Protein AF-A0A382S9C8-F1 (afdb_monomer)

Secondary structure (DSSP, 8-state):
-TTHHHHHHHHHH---HHHHHHHHHHHHHHHHHHHHHHHHHHHTTSS-HHHHHHHHHHHHHHHHHHHHHHHHHHHHTHHHHHHHHHHSPTT-SS-SS----SHHHHHHHHHHHHHTT-HHHHHHHHHHTEEE-STT-EEE-HHHHHHHHTTHHHHHHHSTT---HHHHHS-B-HHHHHHHHHHHHHHHHHHS------PPPPSS-----HHHHHHHHHHHHHHHTT--------

Solvent-accessible surface area (backbone atoms only — not comparable to full-atom values): 13437 Å² total; per-residue (Å²): 108,88,60,58,57,57,51,54,54,55,58,66,66,48,79,50,67,68,50,41,45,38,50,51,52,51,49,50,57,52,48,49,55,51,49,52,50,53,51,51,35,38,76,72,65,73,45,56,71,69,59,47,53,52,53,51,53,46,53,49,54,48,50,56,51,49,52,53,51,47,56,50,46,54,63,78,40,40,68,56,52,54,52,36,34,73,53,19,29,92,84,39,59,60,39,63,57,88,86,64,49,39,68,70,55,43,60,70,50,44,64,62,37,52,76,70,71,42,52,62,63,46,47,55,51,53,62,70,40,52,38,89,41,65,93,85,17,30,14,50,39,65,67,56,45,36,39,48,52,76,34,37,80,52,44,64,76,67,42,81,86,56,93,44,61,62,69,49,39,45,60,19,50,59,74,42,52,54,47,48,54,50,51,45,53,56,46,50,61,68,66,44,80,71,73,71,66,72,76,72,78,63,92,63,76,81,80,60,52,74,65,54,48,49,52,51,54,50,47,53,50,25,59,77,69,74,42,79,85,74,80,83,84,126

Nearest PDB structures (foldseek):
  9g2z-assembly1_A  TM=6.073E-01  e=2.216E+00  Mycolicibacterium thermoresistibile ATCC 19527
  8kg8-assembly1_A  TM=4.190E-01  e=2.911E+00  Saccharomyces cerevisiae S288C
  5j1f-assembly2_B  TM=2.454E-01  e=7.779E+00  Homo sapiens

Mean predicted aligned error: 11.64 Å

pLDDT: mean 84.8, std 12.88, range [39.38, 97.62]

Foldseek 3Di:
DVCLVVVVVVLVPDPDLLLSLLVLVVVLVVLVVVLVVLVVCVVVVVDDPVVSVVSNVVSVVSVVVSVVSNVVSCVVCVVVQVVQQVCPDVLASHHNDDADQAPVLVVVCVVVCVVVVCQLVVLVVRLVQWDDAPPRFIAGHPSNQSSNVVSVVVVVVSVVPDPGSCVRRRGRHPVRSVVSVVSNVVVVVVVPPPPVPPPPDDPDDPPDDPVSVVLVVVQVVCVVVVHDNDDDDD

Organism: NCBI:txid408172

Structure (mmCIF, N/CA/C/O backbone):
data_AF-A0A382S9C8-F1
#
_entry.id   AF-A0A382S9C8-F1
#
loop_
_atom_site.group_PDB
_atom_site.id
_atom_site.type_symbol
_atom_site.label_atom_id
_atom_site.label_alt_id
_atom_site.label_comp_id
_atom_site.label_asym_id
_atom_site.label_entity_id
_atom_site.label_seq_id
_atom_site.pdbx_PDB_ins_code
_atom_site.Cartn_x
_atom_site.Cartn_y
_atom_site.Cartn_z
_atom_site.occupancy
_atom_site.B_iso_or_equiv
_atom_site.auth_seq_id
_atom_site.auth_comp_id
_atom_site.auth_asym_id
_atom_site.auth_atom_id
_atom_site.pdbx_PDB_model_num
ATOM 1 N N . VAL A 1 1 ? 15.942 12.276 -22.256 1.00 59.91 1 VAL A N 1
ATOM 2 C CA . VAL A 1 1 ? 15.121 11.075 -22.001 1.00 59.91 1 VAL A CA 1
ATOM 3 C C . VAL A 1 1 ? 13.678 11.498 -22.162 1.00 59.91 1 VAL A C 1
ATOM 5 O O . VAL A 1 1 ? 13.307 12.485 -21.537 1.00 59.91 1 VAL A O 1
ATOM 8 N N . LYS A 1 2 ? 12.947 10.907 -23.112 1.00 64.94 2 LYS A N 1
ATOM 9 C CA . LYS A 1 2 ? 11.669 11.454 -23.600 1.00 64.94 2 LYS A CA 1
ATOM 10 C C . LYS A 1 2 ? 10.613 11.467 -22.489 1.00 64.94 2 LYS A C 1
ATOM 12 O O . LYS A 1 2 ? 9.949 12.482 -22.318 1.00 64.94 2 LYS A O 1
ATOM 17 N N . TYR A 1 3 ? 10.568 10.405 -21.686 1.00 76.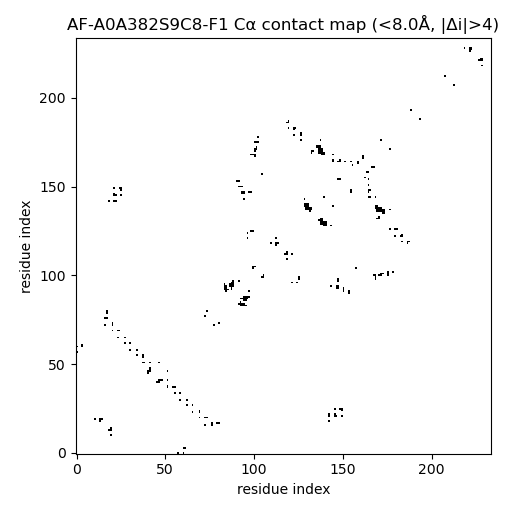69 3 TYR A N 1
ATOM 18 C CA . TYR A 1 3 ? 9.559 10.216 -20.642 1.00 76.69 3 TYR A CA 1
ATOM 19 C C . TYR A 1 3 ? 9.936 10.843 -19.286 1.00 76.69 3 TYR A C 1
ATOM 21 O O . TYR A 1 3 ? 9.059 11.158 -18.489 1.00 76.69 3 TYR A O 1
ATOM 29 N N . LEU A 1 4 ? 11.222 11.127 -19.027 1.00 81.19 4 LEU A N 1
ATOM 30 C CA . LEU A 1 4 ? 11.669 11.688 -17.738 1.00 81.19 4 LEU A CA 1
ATOM 31 C C . LEU A 1 4 ? 11.020 13.034 -17.401 1.00 81.19 4 LEU A C 1
ATOM 33 O O . LEU A 1 4 ? 10.785 13.339 -16.236 1.00 81.19 4 LEU A O 1
ATOM 37 N N . LYS A 1 5 ? 10.730 13.850 -18.416 1.00 84.56 5 LYS A N 1
ATOM 38 C CA . LYS A 1 5 ? 10.030 15.117 -18.202 1.00 84.56 5 LYS A CA 1
ATOM 39 C C . LYS A 1 5 ? 8.584 14.887 -17.754 1.00 84.56 5 LYS A C 1
ATOM 41 O O . LYS A 1 5 ? 8.149 15.522 -16.806 1.00 84.56 5 LYS A O 1
ATOM 46 N N . GLU A 1 6 ? 7.880 13.963 -18.402 1.00 85.06 6 GLU A N 1
ATOM 47 C CA . GLU A 1 6 ? 6.485 13.636 -18.087 1.00 85.06 6 GLU A CA 1
ATOM 48 C C . GLU A 1 6 ? 6.356 13.084 -16.661 1.00 85.06 6 GLU A C 1
ATOM 50 O O . GLU A 1 6 ? 5.479 13.509 -15.916 1.00 85.06 6 GLU A O 1
ATOM 55 N N . TYR A 1 7 ? 7.296 12.234 -16.241 1.00 82.88 7 TYR A N 1
ATOM 56 C CA . TYR A 1 7 ? 7.390 11.766 -14.856 1.00 82.88 7 TYR A CA 1
ATOM 57 C C . TYR A 1 7 ? 7.588 12.920 -13.874 1.00 82.88 7 TYR A C 1
ATOM 59 O O . TYR A 1 7 ? 6.847 13.044 -12.902 1.00 82.88 7 TYR A O 1
ATOM 67 N N . LYS A 1 8 ? 8.556 13.806 -14.132 1.00 87.88 8 LYS A N 1
ATOM 68 C CA . LYS A 1 8 ? 8.783 14.985 -13.282 1.00 87.88 8 LYS A CA 1
ATOM 69 C C . LYS A 1 8 ? 7.523 15.841 -13.155 1.00 87.88 8 LYS A C 1
ATOM 71 O O . LYS A 1 8 ? 7.196 16.276 -12.052 1.00 87.88 8 LYS A O 1
ATOM 76 N N . ASP A 1 9 ? 6.809 16.042 -14.259 1.00 87.44 9 ASP A N 1
ATOM 77 C CA . ASP A 1 9 ? 5.566 16.809 -14.286 1.00 87.44 9 ASP A CA 1
ATOM 78 C C . ASP A 1 9 ? 4.461 16.107 -13.465 1.00 87.44 9 ASP A C 1
ATOM 80 O O . ASP A 1 9 ? 3.818 16.756 -12.636 1.00 87.44 9 ASP A O 1
ATOM 84 N N . PHE A 1 10 ? 4.299 14.784 -13.592 1.00 88.94 10 PHE A N 1
ATOM 85 C CA . PHE A 1 10 ? 3.374 13.989 -12.772 1.00 88.94 10 PHE A CA 1
ATOM 86 C C . PHE A 1 10 ? 3.677 14.113 -11.271 1.00 88.94 10 PHE A C 1
ATOM 88 O O . PHE A 1 10 ? 2.824 14.542 -10.493 1.00 88.94 10 PHE A O 1
ATOM 95 N N . TYR A 1 11 ? 4.919 13.841 -10.864 1.00 86.75 11 TYR A N 1
ATOM 96 C CA . TYR A 1 11 ? 5.332 13.900 -9.459 1.00 86.75 11 TYR A CA 1
ATOM 97 C C . TYR A 1 11 ? 5.284 15.320 -8.876 1.00 86.75 11 TYR A C 1
ATOM 99 O O . TYR A 1 11 ? 5.159 15.489 -7.664 1.00 86.75 11 TYR A O 1
ATOM 107 N N . SER A 1 12 ? 5.344 16.358 -9.715 1.00 86.50 12 SER A N 1
ATOM 108 C CA . SER A 1 12 ? 5.145 17.748 -9.281 1.00 86.50 12 SER A CA 1
ATOM 109 C C . SER A 1 12 ? 3.691 18.070 -8.911 1.00 86.50 12 SER A C 1
ATOM 111 O O . SER A 1 12 ? 3.439 19.027 -8.177 1.00 86.50 12 SER A O 1
ATOM 113 N N . CYS A 1 13 ? 2.732 17.270 -9.387 1.00 90.31 13 CYS A N 1
ATOM 114 C CA . CYS A 1 13 ? 1.309 17.441 -9.100 1.00 90.31 13 CYS A CA 1
ATOM 115 C C . CYS A 1 13 ? 0.885 16.807 -7.764 1.00 90.31 13 CYS A C 1
ATOM 117 O O . CYS A 1 13 ? -0.156 17.191 -7.218 1.00 90.31 13 CYS A O 1
ATOM 119 N N . ILE A 1 14 ? 1.687 15.891 -7.208 1.00 88.75 14 ILE A N 1
ATOM 120 C CA . ILE A 1 14 ? 1.436 15.270 -5.903 1.00 88.75 14 ILE A CA 1
ATOM 121 C C . ILE A 1 14 ? 1.799 16.267 -4.799 1.00 88.75 14 ILE A C 1
ATOM 123 O O . ILE A 1 14 ? 2.960 16.620 -4.595 1.00 88.75 14 ILE A O 1
ATOM 127 N N . LYS A 1 15 ? 0.776 16.754 -4.093 1.00 90.94 15 LYS A N 1
ATOM 128 C CA . LYS A 1 15 ? 0.923 17.827 -3.096 1.00 90.94 15 LYS A CA 1
ATOM 129 C C . LYS A 1 15 ? 1.366 17.331 -1.727 1.00 90.94 15 LYS A C 1
ATOM 131 O O . LYS A 1 15 ? 2.000 18.089 -0.997 1.00 90.94 15 LYS A O 1
ATOM 136 N N . ASP A 1 16 ? 0.973 16.118 -1.343 1.00 92.31 16 ASP A N 1
ATOM 137 C CA . ASP A 1 16 ? 1.390 15.547 -0.066 1.00 92.31 16 ASP A CA 1
ATOM 138 C C . ASP A 1 16 ? 2.818 14.992 -0.219 1.00 92.31 16 ASP A C 1
ATOM 140 O O . ASP A 1 16 ? 3.033 14.085 -1.025 1.00 92.31 16 ASP A O 1
ATOM 144 N N . PRO A 1 17 ? 3.810 15.522 0.523 1.00 92.44 17 PRO A N 1
ATOM 145 C CA . PRO A 1 17 ? 5.198 15.093 0.385 1.00 92.44 17 PRO A CA 1
ATOM 146 C C . PRO A 1 17 ? 5.425 13.641 0.821 1.00 92.44 17 PRO A C 1
ATOM 148 O O . PRO A 1 17 ? 6.347 13.005 0.323 1.00 92.44 17 PRO A O 1
ATOM 151 N N . LEU A 1 18 ? 4.605 13.108 1.735 1.00 92.81 18 LEU A N 1
ATOM 152 C CA . LEU A 1 18 ? 4.704 11.712 2.161 1.00 92.81 18 LEU A CA 1
ATOM 153 C C . LEU A 1 18 ? 4.100 10.768 1.122 1.00 92.81 18 LEU A C 1
ATOM 155 O O . LEU A 1 18 ? 4.643 9.691 0.909 1.00 92.81 18 LEU A O 1
ATOM 159 N N . GLU A 1 19 ? 3.008 11.179 0.476 1.00 92.69 19 GLU A N 1
ATOM 160 C CA . GLU A 1 19 ? 2.418 10.439 -0.646 1.00 92.69 19 GLU A CA 1
ATOM 161 C C . GLU A 1 19 ? 3.384 10.410 -1.827 1.00 92.69 19 GLU A C 1
ATOM 163 O O . GLU A 1 19 ? 3.695 9.341 -2.335 1.00 92.69 19 GLU A O 1
ATOM 168 N N . LYS A 1 20 ? 3.955 11.567 -2.182 1.00 93.12 20 LYS A N 1
ATOM 169 C CA . LYS A 1 20 ? 4.970 11.674 -3.234 1.00 93.12 20 LYS A CA 1
ATOM 170 C C . LYS A 1 20 ? 6.189 10.793 -2.945 1.00 93.12 20 LYS A C 1
ATOM 172 O O . LYS A 1 20 ? 6.711 10.163 -3.856 1.00 93.12 20 LYS A O 1
ATOM 177 N N . LEU A 1 21 ? 6.644 10.766 -1.690 1.00 95.25 21 LEU A N 1
ATOM 178 C CA . LEU A 1 21 ? 7.759 9.924 -1.261 1.00 95.25 21 LEU A CA 1
ATOM 179 C C . LEU A 1 21 ? 7.437 8.435 -1.420 1.00 95.25 21 LEU A C 1
ATOM 181 O O . LEU A 1 21 ? 8.249 7.706 -1.980 1.00 95.25 21 LEU A O 1
ATOM 185 N N . ASP A 1 22 ? 6.280 7.991 -0.927 1.00 94.25 22 ASP A N 1
ATOM 186 C CA . ASP A 1 22 ? 5.894 6.582 -1.004 1.00 94.25 22 ASP A CA 1
ATOM 187 C C . ASP A 1 22 ? 5.696 6.146 -2.472 1.00 94.25 22 ASP A C 1
ATOM 189 O O . ASP A 1 22 ? 6.188 5.092 -2.865 1.00 94.25 22 ASP A O 1
ATOM 193 N N . GLU A 1 23 ? 5.060 6.984 -3.297 1.00 92.19 23 GLU A N 1
ATOM 194 C CA . GLU A 1 23 ? 4.889 6.761 -4.740 1.00 92.19 23 GLU A CA 1
ATOM 195 C C . GLU A 1 23 ? 6.241 6.592 -5.452 1.00 92.19 23 GLU A C 1
ATOM 197 O O .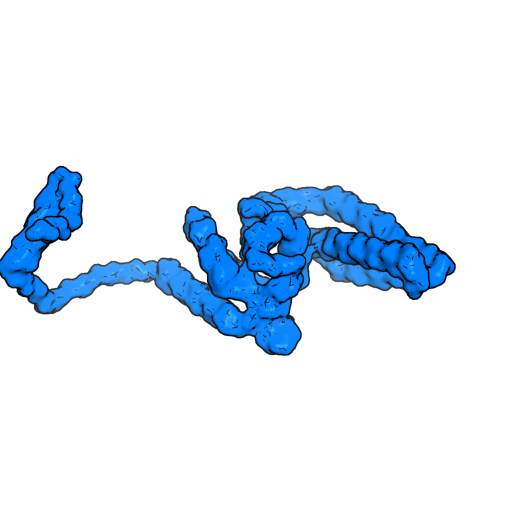 GLU A 1 23 ? 6.453 5.616 -6.167 1.00 92.19 23 GLU A O 1
ATOM 202 N N . LEU A 1 24 ? 7.194 7.500 -5.197 1.00 93.00 24 LEU A N 1
ATOM 203 C CA . LEU A 1 24 ? 8.537 7.427 -5.780 1.00 93.00 24 LEU A CA 1
ATOM 204 C C . LEU A 1 24 ? 9.281 6.158 -5.360 1.00 93.00 24 LEU A C 1
ATOM 206 O O . LEU A 1 24 ? 9.977 5.569 -6.181 1.00 93.00 24 LEU A O 1
ATOM 210 N N . GLN A 1 25 ? 9.169 5.752 -4.092 1.00 94.44 25 GLN A N 1
ATOM 211 C CA . GLN A 1 25 ? 9.825 4.538 -3.603 1.00 94.44 25 GLN A CA 1
ATOM 212 C C . GLN A 1 25 ? 9.273 3.294 -4.312 1.00 94.44 25 GLN A C 1
ATOM 214 O O . GLN A 1 25 ? 10.059 2.495 -4.814 1.00 94.44 25 GLN A O 1
ATOM 219 N N . VAL A 1 26 ? 7.946 3.168 -4.424 1.00 91.19 26 VAL A N 1
ATOM 220 C CA . VAL A 1 26 ? 7.310 2.039 -5.125 1.00 91.19 26 VAL A CA 1
ATOM 221 C C . VAL A 1 26 ? 7.660 2.030 -6.612 1.00 91.19 26 VAL A C 1
ATOM 223 O O . VAL A 1 26 ? 7.971 0.974 -7.161 1.00 91.19 26 VAL A O 1
ATOM 226 N N . GLU A 1 27 ? 7.663 3.191 -7.268 1.00 89.62 27 GLU A N 1
ATOM 227 C CA . GLU A 1 27 ? 8.037 3.285 -8.681 1.00 89.62 27 GLU A CA 1
ATOM 228 C C . GLU A 1 27 ? 9.498 2.879 -8.907 1.00 89.62 27 GLU A C 1
ATOM 230 O O . GLU A 1 27 ? 9.790 2.167 -9.866 1.00 89.62 27 GLU A O 1
ATOM 235 N N . LEU A 1 28 ? 10.429 3.278 -8.030 1.00 90.12 28 LEU A N 1
ATOM 236 C CA . LEU A 1 28 ? 11.825 2.848 -8.146 1.00 90.12 28 LEU A CA 1
ATOM 237 C C . LEU A 1 28 ? 11.985 1.333 -7.962 1.00 90.12 28 LEU A C 1
ATOM 239 O O . LEU A 1 28 ? 12.740 0.727 -8.723 1.00 90.12 28 LEU A O 1
ATOM 243 N N . ASP A 1 29 ? 11.263 0.723 -7.019 1.00 87.88 29 ASP A N 1
ATOM 244 C CA . ASP A 1 29 ? 11.252 -0.736 -6.846 1.00 87.88 29 ASP A CA 1
ATOM 245 C C . ASP A 1 29 ? 10.697 -1.430 -8.110 1.00 87.88 29 ASP A C 1
ATOM 247 O O . ASP A 1 29 ? 11.256 -2.414 -8.603 1.00 87.88 29 ASP A O 1
ATOM 251 N N . GLY A 1 30 ? 9.633 -0.877 -8.706 1.00 87.25 30 GLY A N 1
ATOM 252 C CA . GLY A 1 30 ? 9.073 -1.354 -9.974 1.00 87.25 30 GLY A CA 1
ATOM 253 C C . GLY A 1 30 ? 10.047 -1.227 -11.152 1.00 87.25 30 GLY A C 1
ATOM 254 O O . GLY A 1 30 ? 10.183 -2.153 -11.960 1.00 87.25 30 GLY A O 1
ATOM 255 N N . LEU A 1 31 ? 10.777 -0.112 -11.232 1.00 87.94 31 LEU A N 1
ATOM 256 C CA . LEU A 1 31 ? 11.817 0.109 -12.238 1.00 87.94 31 LEU A CA 1
ATOM 257 C C . LEU A 1 31 ? 13.001 -0.850 -12.074 1.00 87.94 31 LEU A C 1
ATOM 259 O O . LEU A 1 31 ? 13.633 -1.192 -13.075 1.00 87.94 31 LEU A O 1
ATOM 263 N N . GLU A 1 32 ? 13.301 -1.315 -10.858 1.00 88.06 32 GLU A N 1
ATOM 264 C CA . GLU A 1 32 ? 14.371 -2.295 -10.615 1.00 88.06 32 GLU A CA 1
ATOM 265 C C . GLU A 1 32 ? 14.003 -3.642 -11.229 1.00 88.06 32 GLU A C 1
ATOM 267 O O . GLU A 1 32 ? 14.772 -4.203 -12.012 1.00 88.06 32 GLU A O 1
ATOM 272 N N . ILE A 1 33 ? 12.763 -4.082 -11.010 1.00 86.00 33 ILE A N 1
ATOM 273 C CA . ILE A 1 33 ? 12.216 -5.286 -11.642 1.00 86.00 33 ILE A CA 1
ATOM 274 C C . ILE A 1 33 ? 12.235 -5.154 -13.171 1.00 86.00 33 ILE A C 1
ATOM 276 O O . ILE A 1 33 ? 12.646 -6.082 -13.873 1.00 86.00 33 ILE A O 1
ATOM 280 N N . ALA A 1 34 ? 11.811 -4.008 -13.709 1.00 87.25 34 ALA A N 1
ATOM 281 C CA . ALA A 1 34 ? 11.824 -3.767 -15.152 1.00 87.25 34 ALA A CA 1
ATOM 282 C C . ALA A 1 34 ? 13.253 -3.784 -15.725 1.00 87.25 34 ALA A C 1
ATOM 284 O O . ALA A 1 34 ? 13.494 -4.359 -16.790 1.00 87.25 34 ALA A O 1
ATOM 285 N N . SER A 1 35 ? 14.213 -3.197 -15.006 1.00 90.31 35 SER A N 1
ATOM 286 C CA . SER A 1 35 ? 15.633 -3.212 -15.365 1.00 90.31 35 SER A CA 1
ATOM 287 C C . SER A 1 35 ? 16.180 -4.639 -15.438 1.00 90.31 35 SER A C 1
ATOM 289 O O . SER A 1 35 ? 16.817 -5.004 -16.430 1.00 90.31 35 SER A O 1
ATOM 291 N N . ASP A 1 36 ? 15.881 -5.467 -14.436 1.00 90.06 36 ASP A N 1
ATOM 292 C CA . ASP A 1 36 ? 16.288 -6.874 -14.396 1.00 90.06 36 ASP A CA 1
ATOM 293 C C . ASP A 1 36 ? 15.691 -7.677 -15.557 1.00 90.06 36 ASP A C 1
ATOM 295 O O . ASP A 1 36 ? 16.384 -8.477 -16.194 1.00 90.06 36 ASP A O 1
ATOM 299 N N . GLN A 1 37 ? 14.422 -7.431 -15.891 1.00 90.62 37 GLN A N 1
ATOM 300 C CA . GLN A 1 37 ? 13.764 -8.056 -17.040 1.00 90.62 37 GLN A CA 1
ATOM 301 C C . GLN A 1 37 ? 14.413 -7.649 -18.367 1.00 90.62 37 GLN A C 1
ATOM 303 O O . GLN A 1 37 ? 14.652 -8.504 -19.221 1.00 90.62 37 GLN A O 1
ATOM 308 N N . ILE A 1 38 ? 14.737 -6.365 -18.547 1.00 91.31 38 ILE A N 1
ATOM 309 C CA . ILE A 1 38 ? 15.426 -5.863 -19.745 1.00 91.31 38 ILE A CA 1
ATOM 310 C C . ILE A 1 38 ? 16.805 -6.505 -19.882 1.00 91.31 38 ILE A C 1
ATOM 312 O O . ILE A 1 38 ? 17.164 -6.974 -20.966 1.00 91.31 38 ILE A O 1
ATOM 316 N N . PHE A 1 39 ? 17.562 -6.574 -18.787 1.00 92.56 39 PHE A N 1
ATOM 317 C CA . PHE A 1 39 ? 18.857 -7.241 -18.772 1.00 92.56 39 PHE A CA 1
ATOM 318 C C . PHE A 1 39 ? 18.731 -8.729 -19.121 1.00 92.56 39 PHE A C 1
ATOM 320 O O . PHE A 1 39 ? 19.458 -9.218 -19.988 1.00 92.56 39 PHE A O 1
ATOM 327 N N . GLY A 1 40 ? 17.777 -9.438 -18.512 1.00 93.94 40 GLY A N 1
ATOM 328 C CA . GLY A 1 40 ? 17.499 -10.843 -18.812 1.00 93.94 40 GLY A CA 1
ATOM 329 C C . GLY A 1 40 ? 17.137 -11.072 -20.282 1.00 93.94 40 GLY A C 1
ATOM 330 O O . GLY A 1 40 ? 17.709 -11.949 -20.929 1.00 93.94 40 GLY A O 1
ATOM 331 N N . ASN A 1 41 ? 16.255 -10.241 -20.843 1.00 93.81 41 ASN A N 1
ATOM 332 C CA . ASN A 1 41 ? 15.860 -10.318 -22.250 1.00 93.81 41 ASN A CA 1
ATOM 333 C C . ASN A 1 41 ? 17.044 -10.092 -23.194 1.00 93.81 41 ASN A C 1
ATOM 335 O O . ASN A 1 41 ? 17.180 -10.813 -24.182 1.00 93.81 41 ASN A O 1
ATOM 339 N N . TYR A 1 42 ? 17.928 -9.142 -22.883 1.00 96.31 42 TYR A N 1
ATOM 340 C CA . TYR A 1 42 ? 19.155 -8.930 -23.649 1.00 96.31 42 TYR A CA 1
ATOM 341 C C . TYR A 1 42 ? 20.087 -10.150 -23.590 1.00 96.31 42 TYR A C 1
ATOM 343 O O . TYR A 1 42 ? 20.536 -10.627 -24.632 1.00 96.31 42 TYR A O 1
ATOM 351 N N . GLN A 1 43 ? 20.330 -10.711 -22.399 1.00 96.69 43 GLN A N 1
ATOM 352 C CA . GLN A 1 43 ? 21.182 -11.900 -22.229 1.00 96.69 43 GLN A CA 1
ATOM 353 C C . GLN A 1 43 ? 20.661 -13.123 -22.998 1.00 96.69 43 GLN A C 1
ATOM 355 O O . GLN A 1 43 ? 21.446 -13.941 -23.474 1.00 96.69 43 GLN A O 1
ATOM 360 N N . LEU A 1 44 ? 19.340 -13.238 -23.148 1.00 96.88 44 LEU A N 1
ATOM 361 C CA . LEU A 1 44 ? 18.688 -14.306 -23.908 1.00 96.88 44 LEU A CA 1
ATOM 362 C C . LEU A 1 44 ? 18.603 -14.023 -25.420 1.00 96.88 44 LEU A C 1
ATOM 364 O O . LEU A 1 44 ? 18.051 -14.836 -26.159 1.00 96.88 44 LEU A O 1
ATOM 368 N N . GLY A 1 45 ? 19.136 -12.891 -25.891 1.00 94.69 45 GLY A N 1
ATOM 369 C CA . GLY A 1 45 ? 19.071 -12.480 -27.296 1.00 94.69 45 GLY A CA 1
ATOM 370 C C . GLY A 1 45 ? 17.676 -12.038 -27.751 1.00 94.69 45 GLY A C 1
ATOM 371 O O . GLY A 1 45 ? 17.410 -12.009 -28.950 1.00 94.69 45 GLY A O 1
ATOM 372 N N . GLY A 1 46 ? 16.781 -11.717 -26.812 1.00 95.00 46 GLY A N 1
ATOM 373 C CA . GLY A 1 46 ? 15.423 -11.246 -27.087 1.00 95.00 46 GLY A CA 1
ATOM 374 C C . GLY A 1 46 ? 15.356 -9.796 -27.569 1.00 95.00 46 GLY A C 1
ATOM 375 O O . GLY A 1 46 ? 14.388 -9.431 -28.229 1.00 95.00 46 GLY A O 1
ATOM 376 N N . ILE A 1 47 ? 16.384 -8.990 -27.278 1.00 95.88 47 ILE A N 1
ATOM 377 C CA . ILE A 1 47 ? 16.537 -7.616 -27.779 1.00 95.88 47 ILE A CA 1
ATOM 378 C C . ILE A 1 47 ? 17.979 -7.363 -28.253 1.00 95.88 47 ILE A C 1
ATOM 380 O O . ILE A 1 47 ? 18.915 -7.948 -27.696 1.00 95.88 47 ILE A O 1
ATOM 384 N N . PRO A 1 48 ? 18.185 -6.506 -29.269 1.00 96.38 48 PRO A N 1
ATOM 385 C CA . PRO A 1 48 ? 19.512 -6.151 -29.759 1.00 96.38 48 PRO A CA 1
ATOM 386 C C . PRO A 1 48 ? 20.258 -5.197 -28.802 1.00 96.38 48 PRO A C 1
ATOM 388 O O . PRO A 1 48 ? 19.671 -4.549 -27.934 1.00 96.38 48 PRO A O 1
ATOM 391 N N . GLU A 1 49 ? 21.587 -5.120 -28.941 1.00 96.62 49 GLU A N 1
ATOM 392 C CA . GLU A 1 49 ? 22.468 -4.380 -28.018 1.00 96.62 49 GLU A CA 1
ATOM 393 C C . GLU A 1 49 ? 22.207 -2.863 -28.001 1.00 96.62 49 GLU A C 1
ATOM 395 O O . GLU A 1 49 ? 22.330 -2.216 -26.959 1.00 96.62 49 GLU A O 1
ATOM 400 N N . ASP A 1 50 ? 21.871 -2.277 -29.146 1.00 96.75 50 ASP A N 1
ATOM 401 C CA . ASP A 1 50 ? 21.543 -0.858 -29.278 1.00 96.75 50 ASP A CA 1
ATOM 402 C C . ASP A 1 50 ? 20.237 -0.505 -28.555 1.00 96.75 50 ASP A C 1
ATOM 404 O O . ASP A 1 50 ? 20.194 0.488 -27.821 1.00 96.75 50 ASP A O 1
ATOM 408 N N . GLU A 1 51 ? 19.214 -1.351 -28.689 1.00 95.81 51 GLU A N 1
ATOM 409 C CA . GLU A 1 51 ? 17.954 -1.226 -27.954 1.00 95.81 51 GLU A CA 1
ATOM 410 C C . GLU A 1 51 ? 18.176 -1.376 -26.445 1.00 95.81 51 GLU A C 1
ATOM 412 O O . GLU A 1 51 ? 17.768 -0.499 -25.681 1.00 95.81 51 GLU A O 1
ATOM 417 N N . TYR A 1 52 ? 18.916 -2.406 -26.015 1.00 95.88 52 TYR A N 1
ATOM 418 C CA . TYR A 1 52 ? 19.294 -2.594 -24.611 1.00 95.88 52 TYR A CA 1
ATOM 419 C C . TYR A 1 52 ? 19.994 -1.354 -24.037 1.00 95.88 52 TYR A C 1
ATOM 421 O O . TYR A 1 52 ? 19.563 -0.813 -23.021 1.00 95.88 52 TYR A O 1
ATOM 429 N N . LYS A 1 53 ? 21.031 -0.836 -24.710 1.00 95.56 53 LYS A N 1
ATOM 430 C CA . LYS A 1 53 ? 21.754 0.366 -24.255 1.00 95.56 53 LYS A CA 1
ATOM 431 C C . LYS A 1 53 ? 20.848 1.588 -24.157 1.00 95.56 53 LYS A C 1
ATOM 433 O O . LYS A 1 53 ? 21.015 2.390 -23.235 1.00 95.56 53 LYS A O 1
ATOM 438 N N . SER A 1 54 ? 19.922 1.753 -25.100 1.00 93.88 54 SER A N 1
ATOM 439 C CA . SER A 1 54 ? 18.959 2.854 -25.077 1.00 93.88 54 SER A CA 1
ATOM 440 C C . SER A 1 54 ? 18.021 2.744 -23.871 1.00 93.88 54 SER A C 1
ATOM 442 O O . SER A 1 54 ? 17.907 3.708 -23.111 1.00 93.88 54 SER A O 1
ATOM 444 N N . LEU A 1 55 ? 17.415 1.571 -23.657 1.00 92.12 55 LEU A N 1
ATOM 445 C CA . LEU A 1 55 ? 16.504 1.303 -22.539 1.00 92.12 55 LEU A CA 1
ATOM 446 C C . LEU A 1 55 ? 17.206 1.431 -21.182 1.00 92.12 55 LEU A C 1
ATOM 448 O O . LEU A 1 55 ? 16.719 2.134 -20.300 1.00 92.12 55 LEU A O 1
ATOM 452 N N . SER A 1 56 ? 18.392 0.836 -21.026 1.00 93.00 56 SER A N 1
ATOM 453 C CA . SER A 1 56 ? 19.176 0.951 -19.792 1.00 93.00 56 SER A CA 1
ATOM 454 C C . SER A 1 56 ? 19.566 2.396 -19.495 1.00 93.00 56 SER A C 1
ATOM 456 O O . SER A 1 56 ? 19.505 2.826 -18.347 1.00 93.00 56 SER A O 1
ATOM 458 N N . LYS A 1 57 ? 19.947 3.181 -20.512 1.00 92.50 57 LYS A N 1
ATOM 459 C CA . LYS A 1 57 ? 20.262 4.605 -20.320 1.00 92.50 57 LYS A CA 1
ATOM 460 C C . LYS A 1 57 ? 19.040 5.396 -19.854 1.00 92.50 57 LYS A C 1
ATOM 462 O O . LYS A 1 57 ? 19.175 6.286 -19.014 1.00 92.50 57 LYS A O 1
ATOM 467 N N . GLU A 1 58 ? 17.873 5.102 -20.415 1.00 90.31 58 GLU A N 1
ATOM 468 C CA . GLU A 1 58 ? 16.612 5.721 -20.020 1.00 90.31 58 GLU A CA 1
ATOM 469 C C . GLU A 1 58 ? 16.273 5.395 -18.561 1.00 90.31 58 GLU A C 1
ATOM 471 O O . GLU A 1 58 ? 16.179 6.324 -17.760 1.00 90.31 58 GLU A O 1
ATOM 476 N N . ILE A 1 59 ? 16.222 4.112 -18.192 1.00 90.69 59 ILE A N 1
ATOM 477 C CA . ILE A 1 59 ? 15.937 3.654 -16.822 1.00 90.69 59 ILE A CA 1
ATOM 478 C C . ILE A 1 59 ? 16.942 4.204 -15.806 1.00 90.69 59 ILE A C 1
ATOM 480 O O . ILE A 1 59 ? 16.546 4.736 -14.772 1.00 90.69 59 ILE A O 1
ATOM 484 N N . ASN A 1 60 ? 18.241 4.172 -16.111 1.00 91.75 60 ASN A N 1
ATOM 485 C CA . ASN A 1 60 ? 19.257 4.720 -15.208 1.00 91.75 60 ASN A CA 1
ATOM 486 C C . ASN A 1 60 ? 19.060 6.220 -14.957 1.00 91.75 60 ASN A C 1
ATOM 488 O O . ASN A 1 60 ? 19.249 6.681 -13.836 1.00 91.75 60 ASN A O 1
ATOM 492 N N . SER A 1 61 ? 18.611 6.974 -15.966 1.00 91.81 61 SER A N 1
ATOM 493 C CA . SER A 1 61 ? 18.313 8.400 -15.789 1.00 91.81 61 SER A CA 1
ATOM 494 C C . SER A 1 61 ? 17.124 8.632 -14.845 1.00 91.81 61 SER A C 1
ATOM 496 O O . SER A 1 61 ? 17.090 9.643 -14.143 1.00 91.81 61 SER A O 1
ATOM 498 N N . PHE A 1 62 ? 16.147 7.717 -14.826 1.00 91.19 62 PHE A N 1
ATOM 499 C CA . PHE A 1 62 ? 15.049 7.741 -13.857 1.00 91.19 62 PHE A CA 1
ATOM 500 C C . PHE A 1 62 ? 15.526 7.399 -12.452 1.00 91.19 62 PHE A C 1
ATOM 502 O O . PHE A 1 62 ? 15.173 8.114 -11.519 1.00 91.19 62 PHE A O 1
ATOM 509 N N . PHE A 1 63 ? 16.368 6.374 -12.301 1.00 92.38 63 PHE A N 1
ATOM 510 C CA . PHE A 1 63 ? 16.943 6.012 -11.007 1.00 92.38 63 PHE A CA 1
ATOM 511 C C . PHE A 1 63 ? 17.761 7.134 -10.385 1.00 92.38 63 PHE A C 1
ATOM 513 O O . PHE A 1 63 ? 17.597 7.408 -9.200 1.00 92.38 63 PHE A O 1
ATOM 520 N N . GLU A 1 64 ? 18.644 7.762 -11.162 1.00 94.31 64 GLU A N 1
ATOM 521 C CA . GLU A 1 64 ? 19.464 8.878 -10.685 1.00 94.31 64 GLU A CA 1
ATOM 522 C C . GLU A 1 64 ? 18.573 10.010 -10.170 1.00 94.31 64 GLU A C 1
ATOM 524 O O . GLU A 1 64 ? 18.687 10.413 -9.015 1.00 94.31 64 GLU A O 1
ATOM 529 N N . TRP A 1 65 ? 17.610 10.454 -10.984 1.00 95.50 65 TRP A N 1
ATOM 530 C CA . TRP A 1 65 ? 16.691 11.512 -10.572 1.00 95.50 65 TRP A CA 1
ATOM 531 C C . TRP A 1 65 ? 15.816 11.114 -9.374 1.00 95.50 65 TRP A C 1
ATOM 533 O O . TRP A 1 65 ? 15.670 11.903 -8.445 1.00 95.50 65 TRP A O 1
ATOM 543 N N . GLY A 1 66 ? 15.233 9.914 -9.380 1.00 94.31 66 GLY A N 1
ATOM 544 C CA . GLY A 1 66 ? 14.335 9.461 -8.320 1.00 94.31 66 GLY A CA 1
ATOM 545 C C . GLY A 1 66 ? 15.049 9.305 -6.979 1.00 94.31 66 GLY A C 1
ATOM 546 O O . GLY A 1 66 ? 14.506 9.704 -5.954 1.00 94.31 66 GLY A O 1
ATOM 547 N N . LYS A 1 67 ? 16.291 8.799 -6.971 1.00 96.19 67 LYS A N 1
ATOM 548 C CA . LYS A 1 67 ? 17.110 8.699 -5.751 1.00 96.19 67 LYS A CA 1
ATOM 549 C C . LYS A 1 67 ? 17.455 10.073 -5.184 1.00 96.19 67 LYS A C 1
ATOM 551 O O . LYS A 1 67 ? 17.356 10.263 -3.972 1.00 96.19 67 LYS A O 1
ATOM 556 N N . ASP A 1 68 ? 17.808 11.024 -6.047 1.00 96.81 68 ASP A N 1
ATOM 557 C CA . ASP A 1 68 ? 18.058 12.407 -5.634 1.00 96.81 68 ASP A CA 1
ATOM 558 C C . ASP A 1 68 ? 16.790 13.039 -5.038 1.00 96.81 68 ASP A C 1
ATOM 560 O O . ASP A 1 68 ? 16.834 13.619 -3.952 1.00 96.81 68 ASP A O 1
ATOM 564 N N . GLU A 1 69 ? 15.641 12.875 -5.700 1.00 96.06 69 GLU A N 1
ATOM 565 C CA . GLU A 1 69 ? 14.354 13.412 -5.245 1.00 96.06 69 GLU A CA 1
ATOM 566 C C . GLU A 1 69 ? 13.913 12.792 -3.908 1.00 96.06 69 GLU A C 1
ATOM 568 O O . GLU A 1 69 ? 13.490 13.517 -3.007 1.00 96.06 69 GLU A O 1
ATOM 573 N N . ILE A 1 70 ? 14.061 11.473 -3.735 1.00 97.00 70 ILE A N 1
ATOM 574 C CA . ILE A 1 70 ? 13.799 10.785 -2.461 1.00 97.00 70 ILE A CA 1
ATOM 575 C C . ILE A 1 70 ? 14.700 11.348 -1.364 1.00 97.00 70 ILE A C 1
ATOM 577 O O . ILE A 1 70 ? 14.200 11.702 -0.299 1.00 97.00 70 ILE A O 1
ATOM 581 N N . SER A 1 71 ? 16.005 11.494 -1.619 1.00 97.62 71 SER A N 1
ATOM 582 C CA . SER A 1 71 ? 16.934 12.037 -0.623 1.00 97.62 71 SER A CA 1
ATOM 583 C C . SER A 1 71 ? 16.569 13.466 -0.209 1.00 97.62 71 SER A C 1
ATOM 585 O O . SER A 1 71 ? 16.732 13.823 0.962 1.00 97.62 71 SER A O 1
ATOM 587 N N . ILE A 1 72 ? 16.090 14.289 -1.147 1.00 96.75 72 ILE A N 1
ATOM 588 C CA . ILE A 1 72 ? 15.595 15.641 -0.862 1.00 96.75 72 ILE A CA 1
ATOM 589 C C . ILE A 1 72 ? 14.342 15.558 0.011 1.00 96.75 72 ILE A C 1
ATOM 591 O O . ILE A 1 72 ? 14.311 16.154 1.089 1.00 96.75 72 ILE A O 1
ATOM 595 N N . LEU A 1 73 ? 13.342 14.775 -0.404 1.00 96.38 73 LEU A N 1
ATOM 596 C CA . LEU A 1 73 ? 12.081 14.627 0.321 1.00 96.38 73 LEU A CA 1
ATOM 597 C C . LEU A 1 73 ? 12.304 14.099 1.738 1.00 96.38 73 LEU A C 1
ATOM 599 O O . LEU A 1 73 ? 11.763 14.666 2.684 1.00 96.38 73 LEU A O 1
ATOM 603 N N . GLU A 1 74 ? 13.123 13.065 1.922 1.00 96.50 74 GLU A N 1
ATOM 604 C CA . GLU A 1 74 ? 13.437 12.507 3.242 1.00 96.50 74 GLU A CA 1
ATOM 605 C C . GLU A 1 74 ? 14.067 13.543 4.179 1.00 96.50 74 GLU A C 1
ATOM 607 O O . GLU A 1 74 ? 13.766 13.557 5.376 1.00 96.50 74 GLU A O 1
ATOM 612 N N . SER A 1 75 ? 14.900 14.437 3.639 1.00 97.06 75 SER A N 1
ATOM 613 C CA . SER A 1 75 ? 15.492 15.540 4.394 1.00 97.06 75 SER A CA 1
ATOM 614 C C . SER A 1 75 ? 14.455 16.612 4.742 1.00 97.06 75 SER A C 1
ATOM 616 O O . SER A 1 75 ? 14.302 16.975 5.912 1.00 97.06 75 SER A O 1
ATOM 618 N N . GLU A 1 76 ? 13.696 17.083 3.752 1.00 95.75 76 GLU A N 1
ATOM 619 C CA . GLU A 1 76 ? 12.719 18.165 3.910 1.00 95.75 76 GLU A CA 1
ATOM 620 C C . GLU A 1 76 ? 11.529 17.765 4.792 1.00 95.75 76 GLU A C 1
ATOM 622 O O . GLU A 1 76 ? 11.024 18.575 5.574 1.00 95.75 76 GLU A O 1
ATOM 627 N N . CYS A 1 77 ? 11.085 16.508 4.709 1.00 95.12 77 CYS A N 1
ATOM 628 C CA . CYS A 1 77 ? 9.925 16.002 5.437 1.00 95.12 77 CYS A CA 1
ATOM 629 C C . CYS A 1 77 ? 10.277 15.082 6.621 1.00 95.12 77 CYS A C 1
ATOM 631 O O . CYS A 1 77 ? 9.392 14.415 7.167 1.00 95.12 77 CYS A O 1
ATOM 633 N N . ALA A 1 78 ? 11.526 15.100 7.103 1.00 96.88 78 ALA A N 1
ATOM 634 C CA . ALA A 1 78 ? 12.010 14.249 8.199 1.00 96.88 78 ALA A CA 1
ATOM 635 C C . ALA A 1 78 ? 11.098 14.256 9.446 1.00 96.88 78 ALA A C 1
ATOM 637 O O . ALA A 1 78 ? 10.795 13.211 10.037 1.00 96.88 78 ALA A O 1
ATOM 638 N N . ASP A 1 79 ? 10.597 15.430 9.841 1.00 96.88 79 ASP A N 1
ATOM 639 C CA . ASP A 1 79 ? 9.674 15.563 10.973 1.00 96.88 79 ASP A CA 1
ATOM 640 C C . ASP A 1 79 ? 8.304 14.922 10.710 1.00 96.88 79 ASP A C 1
ATOM 642 O O . ASP A 1 79 ? 7.689 14.367 11.630 1.00 96.88 79 ASP A O 1
ATOM 646 N N . LEU A 1 80 ? 7.812 14.989 9.470 1.00 96.12 80 LEU A N 1
ATOM 647 C CA . LEU A 1 80 ? 6.564 14.349 9.056 1.00 96.12 80 LEU A CA 1
ATOM 648 C C . LEU A 1 80 ? 6.720 12.828 9.047 1.00 96.12 80 LEU A C 1
ATOM 650 O O . LEU A 1 80 ? 5.882 12.146 9.639 1.00 96.12 80 LEU A O 1
ATOM 654 N N . ILE A 1 81 ? 7.826 12.309 8.508 1.00 95.88 81 ILE A N 1
ATOM 655 C CA . ILE A 1 81 ? 8.167 10.878 8.539 1.00 95.88 81 ILE A CA 1
ATOM 656 C C . ILE A 1 81 ? 8.207 10.378 9.985 1.00 95.88 81 ILE A C 1
ATOM 658 O O . ILE A 1 81 ? 7.547 9.398 10.341 1.00 95.88 81 ILE A O 1
ATOM 662 N N . LYS A 1 82 ? 8.903 11.098 10.871 1.00 96.00 82 LYS A N 1
ATOM 663 C CA . LYS A 1 82 ? 8.990 10.744 12.294 1.00 96.00 82 LYS A CA 1
ATOM 664 C C . LYS A 1 82 ? 7.622 10.747 12.977 1.00 96.00 82 LYS A C 1
ATOM 666 O O . LYS A 1 82 ? 7.346 9.884 13.813 1.00 96.00 82 LYS A O 1
ATOM 671 N N . LYS A 1 83 ? 6.755 11.714 12.656 1.00 95.56 83 LYS A N 1
ATOM 672 C CA . LYS A 1 83 ? 5.377 11.764 13.172 1.00 95.56 83 LYS A CA 1
ATOM 673 C C . LYS A 1 83 ? 4.527 10.613 12.630 1.00 95.56 83 LYS A C 1
ATOM 675 O O . LYS A 1 83 ? 3.772 10.039 13.414 1.00 95.56 83 LYS A O 1
ATOM 680 N N . ARG A 1 84 ? 4.654 10.271 11.344 1.00 94.38 84 ARG A N 1
ATOM 681 C CA . ARG A 1 84 ? 3.969 9.139 10.703 1.00 94.38 84 ARG A CA 1
ATOM 682 C C . ARG A 1 84 ? 4.352 7.826 11.379 1.00 94.38 84 ARG A C 1
ATOM 684 O O . ARG A 1 84 ? 3.475 7.165 11.927 1.00 94.38 84 ARG A O 1
ATOM 691 N N . LYS A 1 85 ? 5.651 7.545 11.502 1.00 93.94 85 LYS A N 1
ATOM 692 C CA . LYS A 1 85 ? 6.174 6.337 12.159 1.00 93.94 85 LYS A CA 1
ATOM 693 C C . LYS A 1 85 ? 5.706 6.183 13.607 1.00 93.94 85 LYS A C 1
ATOM 695 O O . LYS A 1 85 ? 5.348 5.098 14.039 1.00 93.94 85 LYS A O 1
ATOM 700 N N . LYS A 1 86 ? 5.614 7.279 14.369 1.00 93.44 86 LYS A N 1
ATOM 701 C CA . LYS A 1 86 ? 5.061 7.249 15.741 1.00 93.44 86 LYS A CA 1
ATOM 702 C C . LYS A 1 86 ? 3.573 6.897 15.807 1.00 93.44 86 LYS A C 1
ATOM 704 O O . LYS A 1 86 ? 3.111 6.425 16.843 1.00 93.44 86 LYS A O 1
ATOM 709 N N . LYS A 1 87 ? 2.813 7.216 14.759 1.00 90.81 87 LYS A N 1
ATOM 710 C CA . LYS A 1 87 ? 1.380 6.909 14.662 1.00 90.81 87 LYS A CA 1
ATOM 711 C C . LYS A 1 87 ? 1.121 5.534 14.052 1.00 90.81 87 LYS A C 1
ATOM 713 O O . LYS A 1 87 ? -0.008 5.060 14.171 1.00 90.81 87 LYS A O 1
ATOM 718 N N . ALA A 1 88 ? 2.126 4.944 13.410 1.00 91.94 88 ALA A N 1
ATOM 719 C CA . ALA A 1 88 ? 2.010 3.672 12.732 1.00 91.94 88 ALA A CA 1
ATOM 720 C C . ALA A 1 88 ? 1.722 2.522 13.706 1.00 91.94 88 ALA A C 1
ATOM 722 O O . ALA A 1 88 ? 1.986 2.601 14.914 1.00 91.94 88 ALA A O 1
ATOM 723 N N . TRP A 1 89 ? 1.141 1.451 13.172 1.00 90.12 89 TRP A N 1
ATOM 724 C CA . TRP A 1 89 ? 0.944 0.225 13.931 1.00 90.12 89 TRP A CA 1
ATOM 725 C C . TRP A 1 89 ? 2.283 -0.461 14.228 1.00 90.12 89 TRP A C 1
ATOM 727 O O . TRP A 1 89 ? 3.300 -0.213 13.587 1.00 90.12 89 TRP A O 1
ATOM 737 N N . GLN A 1 90 ? 2.302 -1.340 15.228 1.00 86.00 90 GLN A N 1
ATOM 738 C CA . GLN A 1 90 ? 3.514 -2.089 15.545 1.00 86.00 90 GLN A CA 1
ATOM 739 C C . GLN A 1 90 ? 3.901 -2.981 14.360 1.00 86.00 90 GLN A C 1
ATOM 741 O O . GLN A 1 90 ? 3.072 -3.742 13.875 1.00 86.00 90 GLN A O 1
ATOM 746 N N . GLY A 1 91 ? 5.160 -2.893 13.926 1.00 85.62 91 GLY A N 1
ATOM 747 C CA . GLY A 1 91 ? 5.639 -3.591 12.728 1.00 85.62 91 GLY A CA 1
ATOM 748 C C . GLY A 1 91 ? 5.431 -2.817 11.423 1.00 85.62 91 GLY A C 1
ATOM 749 O O . GLY A 1 91 ? 5.770 -3.348 10.375 1.00 85.62 91 GLY A O 1
ATOM 750 N N . HIS A 1 92 ? 4.919 -1.584 11.494 1.00 91.31 92 HIS A N 1
ATOM 751 C CA . HIS A 1 92 ? 4.746 -0.680 10.360 1.00 91.31 92 HIS A CA 1
ATOM 752 C C . HIS A 1 92 ? 5.505 0.623 10.578 1.00 91.31 92 HIS A C 1
ATOM 754 O O . HIS A 1 92 ? 5.638 1.094 11.710 1.00 91.31 92 HIS A O 1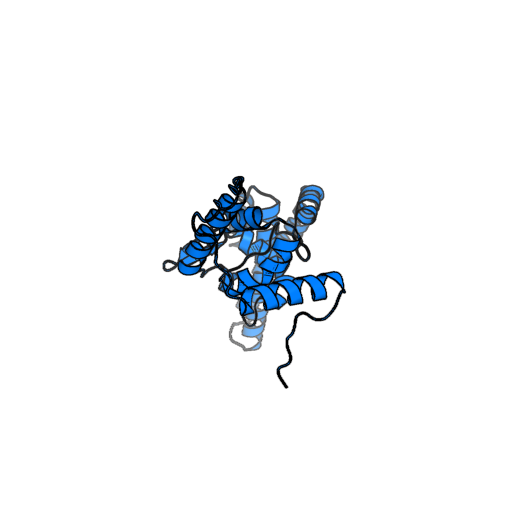
ATOM 760 N N . ASP A 1 93 ? 5.910 1.246 9.474 1.00 92.00 93 ASP A N 1
ATOM 761 C CA . ASP A 1 93 ? 6.546 2.564 9.491 1.00 92.00 93 ASP A CA 1
ATOM 762 C C . ASP A 1 93 ? 5.656 3.659 8.890 1.00 92.00 93 ASP A C 1
ATOM 764 O O . ASP A 1 93 ? 5.861 4.849 9.162 1.00 92.00 93 ASP A O 1
ATOM 768 N N . ARG A 1 94 ? 4.637 3.273 8.111 1.00 92.75 94 ARG A N 1
ATOM 769 C CA . ARG A 1 94 ? 3.839 4.210 7.306 1.00 92.75 94 ARG A CA 1
ATOM 770 C C . ARG A 1 94 ? 2.358 4.182 7.656 1.00 92.75 94 ARG A C 1
ATOM 772 O O . ARG A 1 94 ? 1.738 5.237 7.806 1.00 92.75 94 ARG A O 1
ATOM 779 N N . LEU A 1 95 ? 1.802 2.988 7.843 1.00 93.19 95 LEU A N 1
ATOM 780 C CA . LEU A 1 95 ? 0.367 2.791 8.019 1.00 93.19 95 LEU A CA 1
ATOM 781 C C . LEU A 1 95 ? -0.092 2.962 9.478 1.00 93.19 95 LEU A C 1
ATOM 783 O O . LEU A 1 95 ? 0.445 2.299 10.371 1.00 93.19 95 LEU A O 1
ATOM 787 N N . PRO A 1 96 ? -1.140 3.771 9.750 1.00 91.69 96 PRO A N 1
ATOM 788 C CA . PRO A 1 96 ? -1.736 3.874 11.087 1.00 91.69 96 PRO A CA 1
ATOM 789 C C . PRO A 1 96 ? -2.284 2.541 11.611 1.00 91.69 96 PRO A C 1
ATOM 791 O O . PRO A 1 96 ? -2.217 2.262 12.810 1.00 91.69 96 PRO A O 1
ATOM 794 N N . PHE A 1 97 ? -2.830 1.730 10.704 1.00 92.50 97 PHE A N 1
ATOM 795 C CA . PHE A 1 97 ? -3.312 0.381 10.959 1.00 92.50 97 PHE A CA 1
ATOM 796 C C . PHE A 1 97 ? -3.009 -0.522 9.756 1.00 92.50 97 PHE A C 1
ATOM 798 O O . PHE A 1 97 ? -2.993 -0.022 8.632 1.00 92.50 97 PHE A O 1
ATOM 805 N N . PRO A 1 98 ? -2.817 -1.836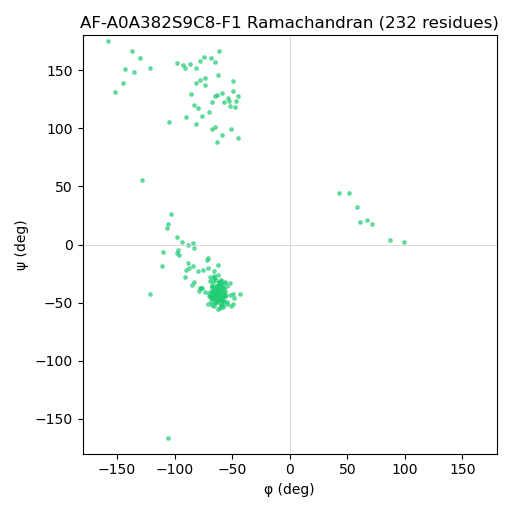 9.959 1.00 91.62 98 PRO A N 1
ATOM 806 C CA . PRO A 1 98 ? -2.663 -2.778 8.851 1.00 91.62 98 PRO A CA 1
ATOM 807 C C . PRO A 1 98 ? -3.928 -2.834 7.979 1.00 91.62 98 PRO A C 1
ATOM 809 O O . PRO A 1 98 ? -5.047 -2.731 8.496 1.00 91.62 98 PRO A O 1
ATOM 812 N N . VAL A 1 99 ? -3.763 -3.039 6.670 1.00 93.00 99 VAL A N 1
ATOM 813 C CA . VAL A 1 99 ? -4.877 -3.289 5.739 1.00 93.00 99 VAL A CA 1
ATOM 814 C C . VAL A 1 99 ? -5.247 -4.769 5.681 1.00 93.00 99 VAL A C 1
ATOM 816 O O . VAL A 1 99 ? -4.433 -5.645 5.977 1.00 93.00 99 VAL A O 1
ATOM 819 N N . VAL A 1 100 ? -6.496 -5.060 5.302 1.00 92.31 100 VAL A N 1
ATOM 820 C CA . VAL A 1 100 ? -7.031 -6.423 5.180 1.00 92.31 100 VAL A CA 1
ATOM 821 C C . VAL A 1 100 ? -8.015 -6.506 4.019 1.00 92.31 100 VAL A C 1
ATOM 823 O O . VAL A 1 100 ? -8.837 -5.627 3.835 1.00 92.31 100 VAL A O 1
ATOM 826 N N . TRP A 1 101 ? -7.966 -7.586 3.251 1.00 91.38 101 TRP A N 1
ATOM 827 C CA . TRP A 1 101 ? -8.718 -7.713 1.994 1.00 91.38 101 TRP A CA 1
ATOM 828 C C . TRP A 1 101 ? -9.871 -8.723 2.033 1.00 91.38 101 TRP A C 1
ATOM 830 O O . TRP A 1 101 ? -10.620 -8.858 1.071 1.00 91.38 101 TRP A O 1
ATOM 840 N N . ASN A 1 102 ? -10.017 -9.484 3.121 1.00 91.00 102 ASN A N 1
ATOM 841 C CA . ASN A 1 102 ? -11.128 -10.412 3.297 1.00 91.00 102 ASN A CA 1
ATOM 842 C C . ASN A 1 102 ? -11.367 -10.741 4.778 1.00 91.00 102 ASN A C 1
ATOM 844 O O . ASN A 1 102 ? -10.608 -10.369 5.676 1.00 91.00 102 ASN A O 1
ATOM 848 N N . ARG A 1 103 ? -12.432 -11.504 5.054 1.00 90.56 103 ARG A N 1
ATOM 849 C CA . ARG A 1 103 ? -12.796 -11.885 6.426 1.00 90.56 103 ARG A CA 1
ATOM 850 C C . ARG A 1 103 ? -11.709 -12.705 7.126 1.00 90.56 103 ARG A C 1
ATOM 852 O O . ARG A 1 103 ? -11.555 -12.599 8.343 1.00 90.56 103 ARG A O 1
ATOM 859 N N . LYS A 1 104 ? -10.955 -13.520 6.380 1.00 90.69 104 LYS A N 1
ATOM 860 C CA . LYS A 1 104 ? -9.866 -14.337 6.930 1.00 90.69 104 LYS A CA 1
ATOM 861 C C . LYS A 1 104 ? -8.728 -13.444 7.418 1.00 90.69 104 LYS A C 1
ATOM 863 O O . LYS A 1 104 ? -8.334 -13.577 8.572 1.00 90.69 104 LYS A O 1
ATOM 868 N N . SER A 1 105 ? -8.241 -12.526 6.582 1.00 90.12 105 SER A N 1
ATOM 869 C CA . SER A 1 105 ? -7.192 -11.574 6.958 1.00 90.12 105 SER A CA 1
ATOM 870 C C . SER A 1 105 ? -7.661 -10.664 8.092 1.00 90.12 105 SER A C 1
ATOM 872 O O . SER A 1 105 ? -6.971 -10.571 9.104 1.00 90.12 105 SER A O 1
ATOM 874 N N . TYR A 1 106 ? -8.884 -10.127 8.031 1.00 91.38 106 TYR A N 1
ATOM 875 C CA . TYR A 1 106 ? -9.468 -9.354 9.135 1.00 91.38 106 TYR A CA 1
ATOM 876 C C . TYR A 1 106 ? -9.378 -10.090 10.480 1.00 91.38 106 TYR A C 1
ATOM 878 O O . TYR A 1 106 ? -8.824 -9.568 11.449 1.00 91.38 106 TYR A O 1
ATOM 886 N N . ASN A 1 107 ? -9.859 -11.334 10.541 1.00 90.06 107 ASN A N 1
ATOM 887 C CA . ASN A 1 107 ? -9.902 -12.104 11.785 1.00 90.06 107 ASN A CA 1
ATOM 888 C C . ASN A 1 107 ? -8.522 -12.380 12.400 1.00 90.06 107 ASN A C 1
ATOM 890 O O . ASN A 1 107 ? -8.442 -12.533 13.617 1.00 90.06 107 ASN A O 1
ATOM 894 N N . LYS A 1 108 ? -7.447 -12.425 11.605 1.00 90.06 108 LYS A N 1
ATOM 895 C CA . LYS A 1 108 ? -6.084 -12.639 12.120 1.00 90.06 108 LYS A CA 1
ATOM 896 C C . LYS A 1 108 ? -5.575 -11.465 12.952 1.00 90.06 108 LYS A C 1
ATOM 898 O O . LYS A 1 108 ? -4.890 -11.681 13.944 1.00 90.06 108 LYS A O 1
ATOM 903 N N . VAL A 1 109 ? -5.914 -10.236 12.564 1.00 87.56 109 VAL A N 1
ATOM 904 C CA . VAL A 1 109 ? -5.416 -9.017 13.230 1.00 87.56 109 VAL A CA 1
ATOM 905 C C . VAL A 1 109 ? -6.339 -8.584 14.376 1.00 87.56 109 VAL A C 1
ATOM 907 O O . VAL A 1 109 ? -5.914 -7.913 15.316 1.00 87.56 109 VAL A O 1
ATOM 910 N N . VAL A 1 110 ? -7.610 -9.007 14.352 1.00 88.31 110 VAL A N 1
ATOM 911 C CA . VAL A 1 110 ? -8.614 -8.661 15.375 1.00 88.31 110 VAL A CA 1
ATOM 912 C C . VAL A 1 110 ? -8.136 -8.865 16.819 1.00 88.31 110 VAL A C 1
ATOM 914 O O . VAL A 1 110 ? -8.380 -7.958 17.617 1.00 88.31 110 VAL A O 1
ATOM 917 N N . PRO A 1 111 ? -7.484 -9.981 17.209 1.00 87.06 111 PRO A N 1
ATOM 918 C CA . PRO A 1 111 ? -7.000 -10.152 18.578 1.00 87.06 111 PRO A CA 1
ATOM 919 C C . PRO A 1 111 ? -6.062 -9.023 19.017 1.00 87.06 111 PRO A C 1
ATOM 921 O O . PRO A 1 111 ? -6.238 -8.460 20.096 1.00 87.06 111 PRO A O 1
ATOM 924 N N . GLU A 1 112 ? -5.119 -8.628 18.160 1.00 85.44 112 GLU A N 1
ATOM 925 C CA . GLU A 1 112 ? -4.164 -7.564 18.471 1.00 85.44 112 GLU A CA 1
ATOM 926 C C . GLU A 1 112 ? -4.845 -6.188 18.519 1.00 85.44 112 GLU A C 1
ATOM 928 O O . GLU A 1 112 ? -4.611 -5.394 19.433 1.00 85.44 112 GLU A O 1
ATOM 933 N N . ILE A 1 113 ? -5.757 -5.923 17.580 1.00 86.25 113 ILE A N 1
ATOM 934 C CA . ILE A 1 113 ? -6.517 -4.667 17.522 1.00 86.25 113 ILE A CA 1
ATOM 935 C C . ILE A 1 113 ? -7.442 -4.510 18.735 1.00 86.25 113 ILE A C 1
ATOM 937 O O . ILE A 1 113 ? -7.575 -3.408 19.282 1.00 86.25 113 ILE A O 1
ATOM 941 N N . ASN A 1 114 ? -8.048 -5.609 19.191 1.00 82.25 114 ASN A N 1
ATOM 942 C CA . ASN A 1 114 ? -8.861 -5.640 20.404 1.00 82.25 114 ASN A CA 1
ATOM 943 C C . ASN A 1 114 ? -8.018 -5.349 21.645 1.00 82.25 114 ASN A C 1
ATOM 945 O O . ASN A 1 114 ? -8.427 -4.527 22.461 1.00 82.25 114 ASN A O 1
ATOM 949 N N . ASN A 1 115 ? -6.839 -5.968 21.762 1.00 81.94 115 ASN A N 1
ATOM 950 C CA . ASN A 1 115 ? -5.944 -5.757 22.901 1.00 81.94 115 ASN A CA 1
ATOM 951 C C . ASN A 1 115 ? -5.523 -4.288 23.040 1.00 81.94 115 ASN A C 1
ATOM 953 O O . ASN A 1 115 ? -5.373 -3.799 24.157 1.00 81.94 115 ASN A O 1
ATOM 957 N N . LYS A 1 116 ? -5.383 -3.558 21.924 1.00 81.25 116 LYS A N 1
ATOM 958 C CA . LYS A 1 116 ? -5.068 -2.117 21.944 1.00 81.25 116 LYS A CA 1
ATOM 959 C C . LYS A 1 116 ? -6.307 -1.210 22.011 1.00 81.25 116 LYS A C 1
ATOM 961 O O . LYS A 1 116 ? -6.154 0.008 22.024 1.00 81.25 116 LYS A O 1
ATOM 966 N N . GLY A 1 117 ? -7.524 -1.765 22.039 1.00 79.94 117 GLY A N 1
ATOM 967 C CA . GLY A 1 117 ? -8.774 -1.005 22.167 1.00 79.94 117 GLY A CA 1
ATOM 968 C C . GLY A 1 117 ? -9.118 -0.116 20.965 1.00 79.94 117 GLY A C 1
ATOM 969 O O . GLY A 1 117 ? -9.889 0.830 21.106 1.00 79.94 117 GLY A O 1
ATOM 970 N N . ARG A 1 118 ? -8.560 -0.390 19.777 1.00 84.06 118 ARG A N 1
ATOM 971 C CA . ARG A 1 118 ? -8.683 0.485 18.591 1.00 84.06 118 ARG A CA 1
ATOM 972 C C . ARG A 1 118 ? -9.621 -0.042 17.505 1.00 84.06 118 ARG A C 1
ATOM 974 O O . ARG A 1 118 ? -9.618 0.470 16.392 1.00 84.06 118 ARG A O 1
ATOM 981 N N . LYS A 1 119 ? -10.453 -1.039 17.814 1.00 85.69 119 LYS A N 1
ATOM 982 C CA . LYS A 1 119 ? -11.286 -1.729 16.815 1.00 85.69 119 LYS A CA 1
ATOM 983 C C . LYS A 1 119 ? -12.169 -0.795 15.984 1.00 85.69 119 LYS A C 1
ATOM 985 O O . LYS A 1 119 ? -12.151 -0.902 14.765 1.00 85.69 119 LYS A O 1
ATOM 990 N N . SER A 1 120 ? -12.919 0.111 16.614 1.00 85.50 120 SER A N 1
ATOM 991 C CA . SER A 1 120 ? -13.794 1.033 15.870 1.00 85.50 120 SER A CA 1
ATOM 992 C C . SER A 1 120 ? -12.995 1.981 14.977 1.00 85.50 120 SER A C 1
ATOM 994 O O . SER A 1 120 ? -13.329 2.123 13.811 1.00 85.50 120 SER A O 1
ATOM 996 N N . GLN A 1 121 ? -11.897 2.544 15.496 1.00 90.62 121 GLN A N 1
ATOM 997 C CA . GLN A 1 121 ? -11.010 3.434 14.733 1.00 90.62 121 GLN A CA 1
ATOM 998 C C . GLN A 1 121 ? -10.392 2.720 13.530 1.00 90.62 121 GLN A C 1
ATOM 1000 O O . GLN A 1 121 ? -10.251 3.314 12.470 1.00 90.62 121 GLN A O 1
ATOM 1005 N N . TRP A 1 122 ? -10.033 1.445 13.690 1.00 93.31 122 TRP A N 1
ATOM 1006 C CA . TRP A 1 122 ? -9.492 0.649 12.599 1.00 93.31 122 TRP A CA 1
ATOM 1007 C C . TRP A 1 122 ? -10.538 0.377 11.519 1.00 93.31 122 TRP A C 1
ATOM 1009 O O . TRP A 1 122 ? -10.248 0.582 10.350 1.00 93.31 122 TRP A O 1
ATOM 1019 N N . ILE A 1 123 ? -11.758 -0.029 11.890 1.00 92.56 123 ILE A N 1
ATOM 1020 C CA . ILE A 1 123 ? -12.835 -0.266 10.914 1.00 92.56 123 ILE A CA 1
ATOM 1021 C C . ILE A 1 123 ? -13.179 1.026 10.162 1.00 92.56 123 ILE A C 1
ATOM 1023 O O . ILE A 1 123 ? -13.275 1.002 8.939 1.00 92.56 123 ILE A O 1
ATOM 1027 N N . GLU A 1 124 ? -13.309 2.149 10.876 1.00 93.50 124 GLU A N 1
ATOM 1028 C CA . GLU A 1 124 ? -13.511 3.474 10.272 1.00 93.50 124 GLU A CA 1
ATOM 1029 C C . GLU A 1 124 ? -12.373 3.822 9.301 1.00 93.50 124 GLU A C 1
ATOM 1031 O O . GLU A 1 124 ? -12.621 4.310 8.202 1.00 93.50 124 GLU A O 1
ATOM 1036 N N . TRP A 1 125 ? -11.124 3.534 9.681 1.00 94.75 125 TRP A N 1
ATOM 1037 C CA . TRP A 1 125 ? -9.961 3.754 8.828 1.00 94.75 125 TRP A CA 1
ATOM 1038 C C . TRP A 1 125 ? -9.976 2.860 7.581 1.00 94.75 125 TRP A C 1
ATOM 1040 O O . TRP A 1 125 ? -9.739 3.369 6.493 1.00 94.75 125 TRP A O 1
ATOM 1050 N N . LEU A 1 126 ? -10.298 1.567 7.698 1.00 95.12 126 LEU A N 1
ATOM 1051 C CA . LEU A 1 126 ? -10.386 0.665 6.543 1.00 95.12 126 LEU A CA 1
ATOM 1052 C C . LEU A 1 126 ? -11.442 1.157 5.552 1.00 95.12 126 LEU A C 1
ATOM 1054 O O . LEU A 1 126 ? -11.128 1.340 4.385 1.00 95.12 126 LEU A O 1
ATOM 1058 N N . LEU A 1 127 ? -12.662 1.423 6.030 1.00 94.19 127 LEU A N 1
ATOM 1059 C CA . LEU A 1 127 ? -13.775 1.875 5.191 1.00 94.19 127 LEU A CA 1
ATOM 1060 C C . LEU A 1 127 ? -13.475 3.206 4.496 1.00 94.19 127 LEU A C 1
ATOM 1062 O O . LEU A 1 127 ? -13.815 3.375 3.333 1.00 94.19 127 LEU A O 1
ATOM 1066 N N . LYS A 1 128 ? -12.816 4.142 5.191 1.00 94.75 128 LYS A N 1
ATOM 1067 C CA . LYS A 1 128 ? -12.472 5.453 4.630 1.00 94.75 128 LYS A CA 1
ATOM 1068 C C . LYS A 1 128 ? -11.491 5.369 3.458 1.00 94.75 128 LYS A C 1
ATOM 1070 O O . LYS A 1 128 ? -11.514 6.256 2.617 1.00 94.75 128 LYS A O 1
ATOM 1075 N N . ASN A 1 129 ? -10.614 4.369 3.446 1.00 94.38 129 ASN A N 1
ATOM 1076 C CA . ASN A 1 129 ? -9.593 4.230 2.410 1.00 94.38 129 ASN A CA 1
ATOM 1077 C C . ASN A 1 129 ? -10.003 3.249 1.304 1.00 94.38 129 ASN A C 1
ATOM 1079 O O . ASN A 1 129 ? -9.162 2.926 0.474 1.00 94.38 129 ASN A O 1
ATOM 1083 N N . LEU A 1 130 ? -11.241 2.742 1.303 1.00 93.12 130 LEU A N 1
ATOM 1084 C CA . LEU A 1 130 ? -11.759 1.950 0.190 1.00 93.12 130 LEU A CA 1
ATOM 1085 C C . LEU A 1 130 ? -12.244 2.870 -0.936 1.00 93.12 130 LEU A C 1
ATOM 1087 O O . LEU A 1 130 ? -12.909 3.875 -0.682 1.00 93.12 130 LEU A O 1
ATOM 1091 N N . THR A 1 131 ? -11.959 2.485 -2.172 1.00 90.81 131 THR A N 1
ATOM 1092 C CA . THR A 1 131 ? -12.422 3.131 -3.401 1.00 90.81 131 THR A CA 1
ATOM 1093 C C . THR A 1 131 ? -13.021 2.088 -4.341 1.00 90.81 131 THR A C 1
ATOM 1095 O O . THR A 1 131 ? -12.789 0.882 -4.192 1.00 90.81 131 THR A O 1
ATOM 1098 N N . GLU A 1 132 ? -13.824 2.551 -5.297 1.00 86.50 132 GLU A N 1
ATOM 1099 C CA . GLU A 1 132 ? -14.307 1.698 -6.382 1.00 86.50 132 GLU A CA 1
ATOM 1100 C C . GLU A 1 132 ? -13.113 1.247 -7.238 1.00 86.50 132 GLU A C 1
ATOM 1102 O O . GLU A 1 132 ? -12.272 2.056 -7.646 1.00 86.50 132 GLU A O 1
ATOM 1107 N N . GLY A 1 133 ? -13.012 -0.063 -7.446 1.00 81.69 133 GLY A N 1
ATOM 1108 C CA . GLY A 1 133 ? -12.035 -0.697 -8.320 1.00 81.69 133 GLY A CA 1
ATOM 1109 C C . GLY A 1 133 ? -12.667 -1.188 -9.618 1.00 81.69 133 GLY A C 1
ATOM 1110 O O . GLY A 1 133 ? -13.789 -0.827 -9.974 1.00 81.69 133 GLY A O 1
ATOM 1111 N N . GLU A 1 134 ? -11.922 -2.017 -10.343 1.00 79.06 134 GLU A N 1
ATOM 1112 C CA . GLU A 1 134 ? -12.392 -2.631 -11.586 1.00 79.06 134 GLU A CA 1
ATOM 1113 C C . GLU A 1 134 ? -13.342 -3.813 -11.324 1.00 79.06 134 GLU A C 1
ATOM 1115 O O . GLU A 1 134 ? -13.308 -4.447 -10.266 1.00 79.06 134 GLU A O 1
ATOM 1120 N N . ASP A 1 135 ? -14.169 -4.143 -12.321 1.00 78.56 135 ASP A N 1
ATOM 1121 C CA . ASP A 1 135 ? -15.015 -5.345 -12.350 1.00 78.56 135 ASP A CA 1
ATOM 1122 C C . ASP A 1 135 ? -15.882 -5.550 -11.089 1.00 78.56 135 ASP A C 1
ATOM 1124 O O . ASP A 1 135 ? -15.942 -6.654 -10.548 1.00 78.56 135 ASP A O 1
ATOM 1128 N N . ASP A 1 136 ? -16.531 -4.494 -10.588 1.00 77.94 136 ASP A N 1
ATOM 1129 C CA . ASP A 1 136 ? -17.379 -4.507 -9.380 1.00 77.94 136 ASP A CA 1
ATOM 1130 C C . ASP A 1 136 ? -16.649 -4.892 -8.071 1.00 77.94 136 ASP A C 1
ATOM 1132 O O . ASP A 1 136 ? -17.286 -5.276 -7.080 1.00 77.94 136 ASP A O 1
ATOM 1136 N N . HIS A 1 137 ? -15.316 -4.789 -8.042 1.00 87.12 137 HIS A N 1
ATOM 1137 C CA . HIS A 1 137 ? -14.515 -4.973 -6.833 1.00 87.12 137 HIS A CA 1
ATOM 1138 C C . HIS A 1 137 ? -14.155 -3.635 -6.188 1.00 87.12 137 HIS A C 1
ATOM 1140 O O . HIS A 1 137 ? -14.086 -2.593 -6.832 1.00 87.12 137 HIS A O 1
ATOM 1146 N N . TRP A 1 138 ? -13.879 -3.682 -4.890 1.00 91.50 138 TRP A N 1
ATOM 1147 C CA . TRP A 1 138 ? -13.289 -2.578 -4.146 1.00 91.50 138 TRP A CA 1
ATOM 1148 C C . TRP A 1 138 ? -11.772 -2.704 -4.111 1.00 91.50 138 TRP A C 1
ATOM 1150 O O . TRP A 1 138 ? -11.218 -3.805 -4.134 1.00 91.50 138 TRP A O 1
ATOM 1160 N N . GLN A 1 139 ? -11.106 -1.572 -3.949 1.00 92.06 139 GLN A N 1
ATOM 1161 C CA . GLN A 1 139 ? -9.673 -1.507 -3.700 1.00 92.06 139 GLN A CA 1
ATOM 1162 C C . GLN A 1 139 ? -9.360 -0.480 -2.618 1.00 92.06 139 GLN A C 1
ATOM 1164 O O . GLN A 1 139 ? -10.227 0.298 -2.226 1.00 92.06 139 GLN A O 1
ATOM 1169 N N . TYR A 1 140 ? -8.138 -0.494 -2.094 1.00 92.38 140 TYR A N 1
ATOM 1170 C CA . TYR A 1 140 ? -7.666 0.619 -1.274 1.00 92.38 140 TYR A CA 1
ATOM 1171 C C . TYR A 1 140 ? -7.164 1.769 -2.150 1.00 92.38 140 TYR A C 1
ATOM 1173 O O . TYR A 1 140 ? -6.670 1.527 -3.245 1.00 92.38 140 TYR A O 1
ATOM 1181 N N . GLU A 1 141 ? -7.252 3.004 -1.647 1.00 90.94 141 GLU A N 1
ATOM 1182 C CA . GLU A 1 141 ? -6.602 4.169 -2.260 1.00 90.94 141 GLU A CA 1
ATOM 1183 C C . GLU A 1 141 ? -5.120 3.875 -2.555 1.00 90.94 141 GLU A C 1
ATOM 1185 O O . GLU A 1 141 ? -4.429 3.293 -1.713 1.00 90.94 141 GLU A O 1
ATOM 1190 N N . ASP A 1 142 ? -4.614 4.347 -3.697 1.00 88.38 142 ASP A N 1
ATOM 1191 C CA . ASP A 1 142 ? -3.251 4.059 -4.174 1.00 88.38 142 ASP A CA 1
ATOM 1192 C C . ASP A 1 142 ? -2.180 4.363 -3.124 1.00 88.38 142 ASP A C 1
ATOM 1194 O O . ASP A 1 142 ? -1.339 3.523 -2.821 1.00 88.38 142 ASP A O 1
ATOM 1198 N N . ARG A 1 143 ? -2.283 5.502 -2.429 1.00 89.81 143 ARG A N 1
ATOM 1199 C CA . ARG A 1 143 ? -1.364 5.853 -1.331 1.00 89.81 143 ARG A CA 1
ATOM 1200 C C . ARG A 1 143 ? -1.309 4.804 -0.214 1.00 89.81 143 ARG A C 1
ATOM 1202 O O . ARG A 1 143 ? -0.285 4.641 0.445 1.00 89.81 143 ARG A O 1
ATOM 1209 N N . VAL A 1 144 ? -2.422 4.117 0.049 1.00 92.69 144 VAL A N 1
ATOM 1210 C CA . VAL A 1 144 ? -2.505 3.066 1.067 1.00 92.69 144 VAL A CA 1
ATOM 1211 C C . VAL A 1 144 ? -1.900 1.776 0.536 1.00 92.69 144 VAL A C 1
ATOM 1213 O O . VAL A 1 144 ? -1.197 1.100 1.289 1.00 92.69 144 VAL A O 1
ATOM 1216 N N . LEU A 1 145 ? -2.137 1.454 -0.737 1.00 90.88 145 LEU A N 1
ATOM 1217 C CA . LEU A 1 145 ? -1.491 0.329 -1.409 1.00 90.88 145 LEU A CA 1
ATOM 1218 C C . LEU A 1 145 ? 0.028 0.510 -1.427 1.00 90.88 145 LEU A C 1
ATOM 1220 O O . LEU A 1 145 ? 0.740 -0.389 -0.991 1.00 90.88 145 LEU A O 1
ATOM 1224 N N . ASN A 1 146 ? 0.508 1.696 -1.794 1.00 91.25 146 ASN A N 1
ATOM 1225 C CA . ASN A 1 146 ? 1.930 2.017 -1.850 1.00 91.25 146 ASN A CA 1
ATOM 1226 C C . ASN A 1 146 ? 2.573 1.956 -0.464 1.00 91.25 146 ASN A C 1
ATOM 1228 O O . ASN A 1 146 ? 3.585 1.288 -0.270 1.00 91.25 146 ASN A O 1
ATOM 1232 N N . ALA A 1 147 ? 1.935 2.538 0.554 1.00 92.94 147 ALA A N 1
ATOM 1233 C CA . ALA A 1 147 ? 2.410 2.410 1.929 1.00 92.94 147 ALA A CA 1
ATOM 1234 C C . ALA A 1 147 ? 2.421 0.952 2.431 1.00 92.94 147 ALA A C 1
ATOM 1236 O O . ALA A 1 147 ? 3.270 0.595 3.250 1.00 92.94 147 ALA A O 1
ATOM 1237 N N . ALA A 1 148 ? 1.485 0.114 1.977 1.00 91.94 148 ALA A N 1
ATOM 1238 C CA . ALA A 1 148 ? 1.452 -1.303 2.318 1.00 91.94 148 ALA A CA 1
ATOM 1239 C C . ALA A 1 148 ? 2.550 -2.101 1.594 1.00 91.94 148 ALA A C 1
ATOM 1241 O O . ALA A 1 148 ? 3.192 -2.938 2.227 1.00 91.94 148 ALA A O 1
ATOM 1242 N N . GLU A 1 149 ? 2.804 -1.812 0.317 1.00 89.75 149 GLU A N 1
ATOM 1243 C CA . GLU A 1 149 ? 3.901 -2.393 -0.467 1.00 89.75 149 GLU A CA 1
ATOM 1244 C C . GLU A 1 149 ? 5.260 -2.022 0.147 1.00 89.75 149 GLU A C 1
ATOM 1246 O O . GLU A 1 149 ? 6.111 -2.872 0.359 1.00 89.75 149 GLU A O 1
ATOM 1251 N N . LEU A 1 150 ? 5.446 -0.790 0.612 1.00 91.19 150 LEU A N 1
ATOM 1252 C CA . LEU A 1 150 ? 6.695 -0.401 1.279 1.00 91.19 150 LEU A CA 1
ATOM 1253 C C . LEU A 1 150 ? 6.880 -1.003 2.684 1.00 91.19 150 LEU A C 1
ATOM 1255 O O . LEU A 1 150 ? 7.975 -0.948 3.252 1.00 91.19 150 LEU A O 1
ATOM 1259 N N . ASP A 1 151 ? 5.820 -1.574 3.257 1.00 90.56 151 ASP A N 1
ATOM 1260 C CA . ASP A 1 151 ? 5.848 -2.371 4.485 1.00 90.56 151 ASP A CA 1
ATOM 1261 C C . ASP A 1 151 ? 5.756 -3.889 4.155 1.00 90.56 151 ASP A C 1
ATOM 1263 O O . ASP A 1 151 ? 5.311 -4.689 4.987 1.00 90.56 151 ASP A O 1
ATOM 1267 N N . ILE A 1 152 ? 6.192 -4.319 2.955 1.00 86.06 152 ILE A N 1
ATOM 1268 C CA . ILE A 1 152 ? 6.058 -5.699 2.439 1.00 86.06 152 ILE A CA 1
ATOM 1269 C C . ILE A 1 152 ? 6.575 -6.768 3.403 1.00 86.06 152 ILE A C 1
ATOM 1271 O O . ILE A 1 152 ? 5.982 -7.836 3.505 1.00 86.06 152 ILE A O 1
ATOM 1275 N N . ALA A 1 153 ? 7.620 -6.493 4.188 1.00 85.06 153 ALA A N 1
ATOM 1276 C CA . ALA A 1 153 ? 8.146 -7.446 5.168 1.00 85.06 153 ALA A CA 1
ATOM 1277 C C . ALA A 1 153 ? 7.092 -7.882 6.208 1.00 85.06 153 ALA A C 1
ATOM 1279 O O . ALA A 1 153 ? 7.054 -9.048 6.613 1.00 85.06 153 ALA A O 1
ATOM 1280 N N . TYR A 1 154 ? 6.206 -6.969 6.621 1.00 87.62 154 TYR A N 1
ATOM 1281 C CA . TYR A 1 154 ? 5.056 -7.315 7.455 1.00 87.62 154 TYR A CA 1
ATOM 1282 C C . TYR A 1 154 ? 4.061 -8.168 6.662 1.00 87.62 154 TYR A C 1
ATOM 1284 O O . TYR A 1 154 ? 3.641 -9.237 7.119 1.00 87.62 154 TYR A O 1
ATOM 1292 N N . TYR A 1 155 ? 3.710 -7.720 5.455 1.00 85.62 155 TYR A N 1
ATOM 1293 C CA . TYR A 1 155 ? 2.672 -8.359 4.656 1.00 85.62 155 TYR A CA 1
ATOM 1294 C C . TYR A 1 155 ? 3.068 -9.739 4.135 1.00 85.62 155 TYR A C 1
ATOM 1296 O O . TYR A 1 155 ? 2.206 -10.607 4.098 1.00 85.62 155 TYR A O 1
ATOM 1304 N N . LEU A 1 156 ? 4.337 -10.021 3.848 1.00 82.06 156 LEU A N 1
ATOM 1305 C CA . LEU A 1 156 ? 4.797 -11.354 3.435 1.00 82.06 156 LEU A CA 1
ATOM 1306 C C . LEU A 1 156 ? 4.434 -12.432 4.462 1.00 82.06 156 LEU A C 1
ATOM 1308 O O . LEU A 1 156 ? 3.965 -13.508 4.095 1.00 82.06 156 LEU A O 1
ATOM 1312 N N . ASN A 1 157 ? 4.556 -12.125 5.756 1.00 79.75 157 ASN A N 1
ATOM 1313 C CA . ASN A 1 157 ? 4.128 -13.036 6.823 1.00 79.75 157 ASN A CA 1
ATOM 1314 C C . ASN A 1 157 ? 2.600 -13.186 6.889 1.00 79.75 157 ASN A C 1
ATOM 1316 O O . ASN A 1 157 ? 2.075 -14.205 7.336 1.00 79.75 157 ASN A O 1
ATOM 1320 N N . PHE A 1 158 ? 1.872 -12.159 6.460 1.00 80.88 158 PHE A N 1
ATOM 1321 C CA . PHE A 1 158 ? 0.423 -12.069 6.570 1.00 80.88 158 PHE A CA 1
ATOM 1322 C C . PHE A 1 158 ? -0.332 -12.638 5.350 1.00 80.88 158 PHE A C 1
ATOM 1324 O O . PHE A 1 158 ? -1.458 -13.136 5.494 1.00 80.88 158 PHE A O 1
ATOM 1331 N N . LEU A 1 159 ? 0.300 -12.597 4.172 1.00 75.19 159 LEU A N 1
ATOM 1332 C CA . LEU A 1 159 ? -0.262 -12.888 2.851 1.00 75.19 159 LEU A CA 1
ATOM 1333 C C . LEU A 1 159 ? -0.569 -14.378 2.606 1.00 75.19 159 LEU A C 1
ATOM 1335 O O . LEU A 1 159 ? -1.298 -14.675 1.665 1.00 75.19 159 LEU A O 1
ATOM 1339 N N . GLU A 1 160 ? -0.104 -15.307 3.456 1.00 66.25 160 GLU A N 1
ATOM 1340 C CA . GLU A 1 160 ? -0.458 -16.748 3.434 1.00 66.25 160 GLU A CA 1
ATOM 1341 C C . GLU A 1 160 ? -0.502 -17.379 2.021 1.00 66.25 160 GLU A C 1
ATOM 1343 O O . GLU A 1 160 ? -1.425 -18.121 1.682 1.00 66.25 160 GLU A O 1
ATOM 1348 N N . GLY A 1 161 ? 0.497 -17.085 1.186 1.00 60.28 161 GLY A N 1
ATOM 1349 C CA . GLY A 1 161 ? 0.599 -17.626 -0.175 1.00 60.28 161 G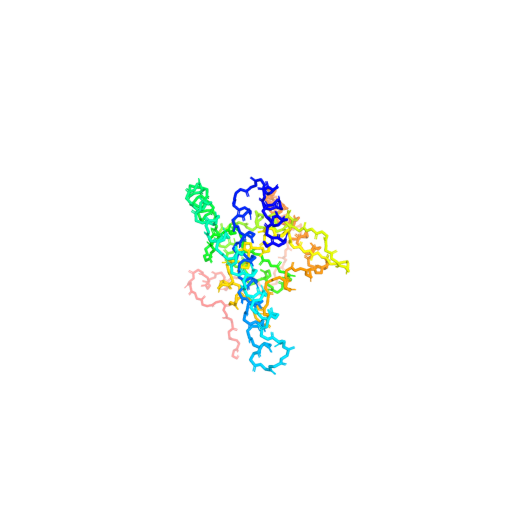LY A CA 1
ATOM 1350 C C . GLY A 1 161 ? 0.115 -16.696 -1.291 1.00 60.28 161 GLY A C 1
ATOM 1351 O O . GLY A 1 161 ? 0.170 -17.088 -2.453 1.00 60.28 161 GLY A O 1
ATOM 1352 N N . SER A 1 162 ? -0.320 -15.473 -0.975 1.00 62.97 162 SER A N 1
ATOM 1353 C CA . SER A 1 162 ? -0.365 -14.393 -1.964 1.00 62.97 162 SER A CA 1
ATOM 1354 C C . SER A 1 162 ? 1.033 -13.809 -2.179 1.00 62.97 162 SER A C 1
ATOM 1356 O O . SER A 1 162 ? 1.811 -13.675 -1.235 1.00 62.97 162 SER A O 1
ATOM 1358 N N . PHE A 1 163 ? 1.348 -13.480 -3.429 1.00 65.06 163 PHE A N 1
ATOM 1359 C CA . PHE A 1 163 ? 2.653 -12.973 -3.857 1.00 65.06 163 PHE A CA 1
ATOM 1360 C C . PHE A 1 163 ? 2.702 -11.44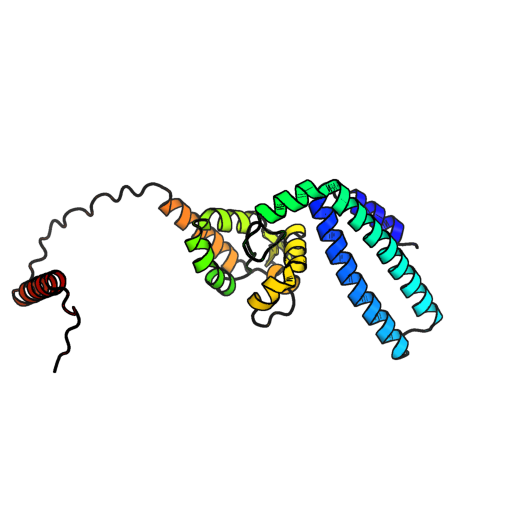3 -3.957 1.00 65.06 163 PHE A C 1
ATOM 1362 O O . PHE A 1 163 ? 3.757 -10.896 -4.252 1.00 65.06 163 PHE A O 1
ATOM 1369 N N . SER A 1 164 ? 1.575 -10.752 -3.749 1.00 77.81 164 SER A N 1
ATOM 1370 C CA . SER A 1 164 ? 1.484 -9.310 -3.978 1.00 77.81 164 SER A CA 1
ATOM 1371 C C . SER A 1 164 ? 0.439 -8.659 -3.074 1.00 77.81 164 SER A C 1
ATOM 1373 O O . SER A 1 164 ? -0.710 -9.120 -2.975 1.00 77.81 164 SER A O 1
ATOM 1375 N N . VAL A 1 165 ? 0.839 -7.561 -2.426 1.00 82.25 165 VAL A N 1
ATOM 1376 C CA . VAL A 1 165 ? -0.077 -6.698 -1.673 1.00 82.25 165 VAL A CA 1
ATOM 1377 C C . VAL A 1 165 ? -1.073 -6.079 -2.638 1.00 82.25 165 VAL A C 1
ATOM 1379 O O . VAL A 1 165 ? -2.273 -6.240 -2.422 1.00 82.25 165 VAL A O 1
ATOM 1382 N N . SER A 1 166 ? -0.596 -5.492 -3.740 1.00 80.06 166 SER A N 1
ATOM 1383 C CA . SER A 1 166 ? -1.450 -4.956 -4.807 1.00 80.06 166 SER A CA 1
ATOM 1384 C C . SER A 1 166 ? -2.514 -5.963 -5.259 1.00 80.06 166 SER A C 1
ATOM 1386 O O . SER A 1 166 ? -3.705 -5.670 -5.186 1.00 80.06 166 SER A O 1
ATOM 1388 N N . SER A 1 167 ? -2.138 -7.204 -5.588 1.00 80.50 167 SER A N 1
ATOM 1389 C CA . SER A 1 167 ? -3.109 -8.222 -6.033 1.00 80.50 167 SER A CA 1
ATOM 1390 C C . SER A 1 167 ? -4.147 -8.581 -4.966 1.00 80.50 167 SER A C 1
ATOM 1392 O O . SER A 1 167 ? -5.303 -8.852 -5.281 1.00 80.50 167 SER A O 1
ATOM 1394 N N . SER A 1 168 ? -3.750 -8.601 -3.693 1.00 83.69 168 SER A N 1
ATOM 1395 C CA . SER A 1 168 ? -4.662 -8.951 -2.599 1.00 83.69 168 SER A CA 1
ATOM 1396 C C . SER A 1 168 ? -5.616 -7.808 -2.270 1.00 83.69 168 SER A C 1
ATOM 1398 O O . SER A 1 168 ? -6.777 -8.040 -1.949 1.00 83.69 168 SER A O 1
ATOM 1400 N N . CYS A 1 169 ? -5.121 -6.578 -2.346 1.00 86.50 169 CYS A N 1
ATOM 1401 C CA . CYS A 1 169 ? -5.785 -5.380 -1.855 1.00 86.50 169 CYS A CA 1
ATOM 1402 C C . CYS A 1 169 ? -6.538 -4.590 -2.939 1.00 86.50 169 CYS A C 1
ATOM 1404 O O . CYS A 1 169 ? -7.256 -3.659 -2.587 1.00 86.50 169 CYS A O 1
ATOM 1406 N N . SER A 1 170 ? -6.405 -4.963 -4.215 1.00 82.56 170 SER A N 1
ATOM 1407 C CA . SER A 1 170 ? -7.109 -4.337 -5.351 1.00 82.56 170 SER A CA 1
ATOM 1408 C C . SER A 1 170 ? -8.392 -5.058 -5.782 1.00 82.56 170 SER A C 1
ATOM 1410 O O . SER A 1 170 ? -9.136 -4.557 -6.618 1.00 82.56 170 SER A O 1
ATOM 1412 N N . ARG A 1 171 ? -8.666 -6.252 -5.235 1.00 86.31 171 ARG A N 1
ATOM 1413 C CA . ARG A 1 171 ? -9.818 -7.094 -5.615 1.00 86.31 171 ARG A CA 1
ATOM 1414 C C . ARG A 1 171 ? -10.641 -7.526 -4.409 1.00 86.31 171 ARG A C 1
ATOM 1416 O O . ARG A 1 171 ? -10.854 -8.712 -4.146 1.00 86.31 171 ARG A O 1
ATOM 1423 N N . ILE A 1 172 ? -11.083 -6.547 -3.635 1.00 89.75 172 ILE A N 1
ATOM 1424 C CA . ILE A 1 172 ? -11.863 -6.752 -2.420 1.00 89.75 172 ILE A CA 1
ATOM 1425 C C . ILE A 1 172 ? -13.339 -6.932 -2.792 1.00 89.75 172 ILE A C 1
ATOM 1427 O O . ILE A 1 172 ? -13.969 -6.056 -3.371 1.00 89.75 172 ILE A O 1
ATOM 1431 N N . ASN A 1 173 ? -13.912 -8.082 -2.444 1.00 89.19 173 ASN A N 1
ATOM 1432 C CA . ASN A 1 173 ? -15.310 -8.395 -2.752 1.00 89.19 173 ASN A CA 1
ATOM 1433 C C . ASN A 1 173 ? -16.287 -7.592 -1.860 1.00 89.19 173 ASN A C 1
ATOM 1435 O O . ASN A 1 173 ? -16.046 -7.428 -0.659 1.00 89.19 173 ASN A O 1
ATOM 1439 N N . ASN A 1 174 ? -17.421 -7.180 -2.436 1.00 89.88 174 ASN A N 1
ATOM 1440 C CA . ASN A 1 174 ? -18.591 -6.602 -1.762 1.00 89.88 174 ASN A CA 1
ATOM 1441 C C . ASN A 1 174 ? -18.984 -7.327 -0.465 1.00 89.88 174 ASN A C 1
ATOM 1443 O O . ASN A 1 174 ? -19.202 -6.667 0.548 1.00 89.88 174 ASN A O 1
ATOM 1447 N N . ASP A 1 175 ? -18.965 -8.666 -0.437 1.00 91.81 175 ASP A N 1
ATOM 1448 C CA . ASP A 1 175 ? -19.284 -9.450 0.771 1.00 91.81 175 ASP A CA 1
ATOM 1449 C C . ASP A 1 175 ? -18.423 -9.049 1.982 1.00 91.81 175 ASP A C 1
ATOM 1451 O O . ASP A 1 175 ? -18.860 -9.069 3.140 1.00 91.81 175 ASP A O 1
ATOM 1455 N N . PHE A 1 176 ? -17.156 -8.705 1.734 1.00 92.06 176 PHE A N 1
ATOM 1456 C CA . PHE A 1 176 ? -16.257 -8.263 2.788 1.00 92.06 176 PHE A CA 1
ATOM 1457 C C . PHE A 1 176 ? -16.517 -6.812 3.196 1.00 92.06 176 PHE A C 1
ATOM 1459 O O . PHE A 1 176 ? -16.460 -6.495 4.386 1.00 92.06 176 PHE A O 1
ATOM 1466 N N . VAL A 1 177 ? -16.841 -5.944 2.242 1.00 90.75 177 VAL A N 1
ATOM 1467 C CA . VAL A 1 177 ? -17.191 -4.548 2.521 1.00 90.75 177 VAL A CA 1
ATOM 1468 C C . VAL A 1 177 ? -18.474 -4.465 3.356 1.00 90.75 177 VAL A C 1
ATOM 1470 O O . VAL A 1 177 ? -18.494 -3.796 4.392 1.00 90.75 177 VAL A O 1
ATOM 1473 N N . ASP A 1 178 ? -19.495 -5.253 3.020 1.00 91.69 178 ASP A N 1
ATOM 1474 C CA . ASP A 1 178 ? -20.728 -5.389 3.807 1.00 91.69 178 ASP A CA 1
ATOM 1475 C C . ASP A 1 178 ? -20.458 -5.900 5.227 1.00 91.69 178 ASP A C 1
ATOM 1477 O O . ASP A 1 178 ? -21.051 -5.440 6.218 1.00 91.69 178 ASP A O 1
ATOM 1481 N N . PHE A 1 179 ? -19.512 -6.832 5.358 1.00 93.38 179 PHE A N 1
ATOM 1482 C CA . PHE A 1 179 ? -19.037 -7.282 6.659 1.00 93.38 179 PHE A CA 1
ATOM 1483 C C . PHE A 1 179 ? -18.394 -6.139 7.463 1.00 93.38 179 PHE A C 1
ATOM 1485 O O . PHE A 1 179 ? -18.676 -6.025 8.660 1.00 93.38 179 PHE A O 1
ATOM 1492 N N . LEU A 1 180 ? -17.571 -5.284 6.846 1.00 92.38 180 LEU A N 1
ATOM 1493 C CA . LEU A 1 180 ? -16.951 -4.139 7.524 1.00 92.38 180 LEU A CA 1
ATOM 1494 C C . LEU A 1 180 ? -18.004 -3.131 8.007 1.00 92.38 180 LEU A C 1
ATOM 1496 O O . LEU A 1 180 ? -17.954 -2.728 9.172 1.00 92.38 180 LEU A O 1
ATOM 1500 N N . PHE A 1 181 ? -19.006 -2.802 7.186 1.00 90.50 181 PHE A N 1
ATOM 1501 C CA . PHE A 1 181 ? -20.130 -1.949 7.600 1.00 90.50 181 PHE A CA 1
ATOM 1502 C C . PHE A 1 181 ? -20.931 -2.559 8.754 1.00 90.50 181 PHE A C 1
ATOM 1504 O O . PHE A 1 181 ? -21.280 -1.880 9.725 1.00 90.50 181 PHE A O 1
ATOM 1511 N N . THR A 1 182 ? -21.189 -3.866 8.700 1.00 89.81 182 THR A N 1
ATOM 1512 C CA . THR A 1 182 ? -21.861 -4.584 9.790 1.00 89.81 182 THR A CA 1
ATOM 1513 C C . THR A 1 182 ? -21.029 -4.533 11.074 1.00 89.81 182 THR A C 1
ATOM 1515 O O . THR A 1 182 ? -21.556 -4.268 12.158 1.00 89.81 182 THR A O 1
ATOM 1518 N N . ALA A 1 183 ? -19.714 -4.743 10.971 1.00 87.94 183 ALA A N 1
ATOM 1519 C CA . ALA A 1 183 ? -18.799 -4.679 12.102 1.00 87.94 183 ALA A CA 1
ATOM 1520 C C . ALA A 1 183 ? -18.734 -3.271 12.716 1.00 87.94 183 ALA A C 1
ATOM 1522 O O . ALA A 1 183 ? -18.692 -3.161 13.945 1.00 87.94 183 ALA A O 1
ATOM 1523 N N . GLN A 1 184 ? -18.776 -2.218 11.891 1.00 89.06 184 GLN A N 1
ATOM 1524 C CA . GLN A 1 184 ? -18.843 -0.824 12.334 1.00 89.06 184 GLN A CA 1
ATOM 1525 C C . GLN A 1 184 ? -20.104 -0.574 13.167 1.00 89.06 184 GLN A C 1
ATOM 1527 O O . GLN A 1 184 ? -19.992 -0.203 14.337 1.00 89.06 184 GLN A O 1
ATOM 1532 N N . ARG A 1 185 ? -21.286 -0.893 12.621 1.00 86.06 185 ARG A N 1
ATOM 1533 C CA . ARG A 1 185 ? -22.582 -0.719 13.304 1.00 86.06 185 ARG A CA 1
ATOM 1534 C C . ARG A 1 185 ? -22.636 -1.453 14.642 1.00 86.06 185 ARG A C 1
ATOM 1536 O O . ARG A 1 185 ? -23.061 -0.899 15.652 1.00 86.06 185 ARG A O 1
ATOM 1543 N N . VAL A 1 186 ? -22.160 -2.700 14.689 1.00 84.00 186 VAL A N 1
ATOM 1544 C CA . VAL A 1 186 ? -22.085 -3.470 15.945 1.00 84.00 186 VAL A CA 1
ATOM 1545 C C . VAL A 1 186 ? -21.141 -2.808 16.951 1.00 84.00 186 VAL A C 1
ATOM 1547 O O . VAL A 1 186 ? -21.399 -2.849 18.155 1.00 84.00 186 VAL A O 1
ATOM 1550 N N . SER A 1 187 ? -20.039 -2.216 16.488 1.00 79.69 187 SER A N 1
ATOM 1551 C CA . SER A 1 187 ? -19.097 -1.508 17.356 1.00 79.69 187 SER A CA 1
ATOM 1552 C C . SER A 1 187 ? -19.702 -0.222 17.925 1.00 79.69 187 SER A C 1
ATOM 1554 O O . SER A 1 187 ? -19.535 0.060 19.109 1.00 79.69 187 SER A O 1
ATOM 1556 N N . GLU A 1 188 ? -20.451 0.528 17.120 1.00 79.44 188 GLU A N 1
ATOM 1557 C CA . GLU A 1 188 ? -21.180 1.731 17.542 1.00 79.44 188 GLU A CA 1
ATOM 1558 C C . GLU A 1 188 ? -22.265 1.410 18.573 1.00 79.44 188 GLU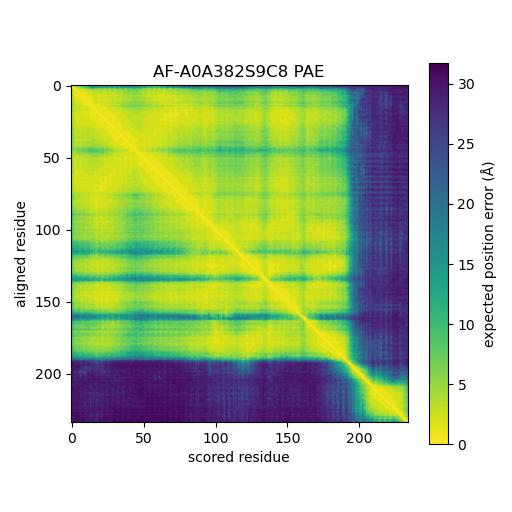 A C 1
ATOM 1560 O O . GLU A 1 188 ? -22.317 2.050 19.623 1.00 79.44 188 GLU A O 1
ATOM 1565 N N . LEU A 1 189 ? -23.053 0.353 18.348 1.00 75.88 189 LEU A N 1
ATOM 1566 C CA . LEU A 1 189 ? -24.066 -0.118 19.302 1.00 75.88 189 LEU A CA 1
ATOM 1567 C C . LEU A 1 189 ? -23.473 -0.516 20.661 1.00 75.88 189 LEU A C 1
ATOM 1569 O O . LEU A 1 189 ? -24.143 -0.395 21.680 1.00 75.88 189 LEU A O 1
ATOM 1573 N N . LYS A 1 190 ? -22.222 -0.991 20.689 1.00 70.56 190 LYS A N 1
ATOM 1574 C CA . LYS A 1 190 ? -21.497 -1.292 21.935 1.00 70.56 190 LYS A CA 1
ATOM 1575 C C . LYS A 1 190 ? -20.912 -0.050 22.616 1.00 70.56 190 LYS A C 1
ATOM 1577 O O . LYS A 1 190 ? -20.607 -0.127 23.803 1.00 70.56 190 LYS A O 1
ATOM 1582 N N . ARG A 1 191 ? -20.678 1.040 21.871 1.00 66.06 191 ARG A N 1
ATOM 1583 C CA . ARG A 1 191 ? -20.164 2.322 22.394 1.00 66.06 191 ARG A CA 1
ATOM 1584 C C . ARG A 1 191 ? -21.272 3.206 22.937 1.00 66.06 191 ARG A C 1
ATOM 1586 O O . ARG A 1 191 ? -21.027 3.917 23.905 1.00 66.06 191 ARG A O 1
ATOM 1593 N N . GLY A 1 192 ? -22.456 3.167 22.324 1.00 55.16 192 GLY A N 1
ATOM 1594 C CA . GLY A 1 192 ? -23.656 3.641 22.994 1.00 55.16 192 GLY A CA 1
ATOM 1595 C C . GLY A 1 192 ? -23.729 2.909 24.322 1.00 55.16 192 GLY A C 1
ATOM 1596 O O . GLY A 1 192 ? -23.592 1.685 24.336 1.00 55.16 192 GLY A O 1
ATOM 1597 N N . GLU A 1 193 ? -23.846 3.644 25.428 1.00 51.12 193 GLU A N 1
ATOM 1598 C CA . GLU A 1 193 ? -24.139 3.038 26.716 1.00 51.12 193 GLU A CA 1
ATOM 1599 C C . GLU A 1 193 ? -25.356 2.142 26.506 1.00 51.12 193 GLU A C 1
ATOM 1601 O O . GLU A 1 193 ? -26.502 2.585 26.537 1.00 51.12 193 GLU A O 1
ATOM 1606 N N . THR A 1 194 ? -25.129 0.841 26.355 1.00 47.59 194 THR A N 1
ATOM 1607 C CA . THR A 1 194 ? -26.050 -0.082 26.967 1.00 47.59 194 THR A CA 1
ATOM 1608 C C . THR A 1 194 ? -25.879 0.226 28.444 1.00 47.59 194 THR A C 1
ATOM 1610 O O . THR A 1 194 ? -25.064 -0.390 29.134 1.00 47.59 194 THR A O 1
ATOM 1613 N N . THR A 1 195 ? -26.663 1.187 28.942 1.00 43.72 195 THR A N 1
ATOM 1614 C CA . THR A 1 195 ? -27.411 0.939 30.160 1.00 43.72 195 THR A CA 1
ATOM 1615 C C . THR A 1 195 ? -27.982 -0.445 29.924 1.00 43.72 195 THR A C 1
ATOM 1617 O O . THR A 1 195 ? -28.978 -0.634 29.227 1.00 43.72 195 THR A O 1
ATOM 1620 N N . LYS A 1 196 ? -27.241 -1.470 30.359 1.00 44.47 196 LYS A N 1
ATOM 1621 C CA . LYS A 1 196 ? -27.821 -2.777 30.565 1.00 44.47 196 LYS A CA 1
ATOM 1622 C C . LYS A 1 196 ? -28.899 -2.457 31.574 1.00 44.47 196 LYS A C 1
ATOM 1624 O O . LYS A 1 196 ? -28.604 -2.348 32.760 1.00 44.47 196 LYS A O 1
ATOM 1629 N N . ALA A 1 197 ? -30.116 -2.220 31.089 1.00 44.00 197 ALA A N 1
ATOM 1630 C CA . ALA A 1 197 ? -31.281 -2.362 31.920 1.00 44.00 197 ALA A CA 1
ATOM 1631 C C . ALA A 1 197 ? -31.063 -3.703 32.607 1.00 44.00 197 ALA A C 1
ATOM 1633 O O . ALA A 1 197 ? -30.744 -4.698 31.931 1.00 44.00 197 ALA A O 1
ATOM 1634 N N . GLU A 1 198 ? -31.078 -3.696 33.940 1.00 49.69 198 GLU A N 1
ATOM 1635 C CA . GLU A 1 198 ? -31.053 -4.942 34.681 1.00 49.69 198 GLU A CA 1
ATOM 1636 C C . GLU A 1 198 ? -32.043 -5.863 33.998 1.00 49.69 198 GLU A C 1
ATOM 1638 O O . GLU A 1 198 ? -33.166 -5.460 33.677 1.00 49.69 198 GLU A O 1
ATOM 1643 N N . ARG A 1 199 ? -31.566 -7.062 33.658 1.00 49.97 199 ARG A N 1
ATOM 1644 C CA . ARG A 1 199 ? -32.389 -8.065 33.000 1.00 49.97 199 ARG A CA 1
ATOM 1645 C C . ARG A 1 199 ? -33.689 -8.112 33.805 1.00 49.97 199 ARG A C 1
ATOM 1647 O O . ARG A 1 199 ? -33.581 -8.385 35.004 1.00 49.97 199 ARG A O 1
ATOM 1654 N N . PRO A 1 200 ? -34.858 -7.792 33.212 1.00 50.00 200 PRO A N 1
ATOM 1655 C CA . PRO A 1 200 ? -36.096 -7.752 33.968 1.00 50.00 200 PRO A CA 1
ATOM 1656 C C . PRO A 1 200 ? -36.194 -9.048 34.751 1.00 50.00 200 PRO A C 1
ATOM 1658 O O . PRO A 1 200 ? -35.912 -10.121 34.195 1.00 50.00 200 PRO A O 1
ATOM 1661 N N . SER A 1 201 ? -36.498 -8.955 36.045 1.00 54.16 201 SER A N 1
ATOM 1662 C CA . SER A 1 201 ? -36.763 -10.152 36.825 1.00 54.16 201 SER A CA 1
ATOM 1663 C C . SER A 1 201 ? -37.823 -10.938 36.061 1.00 54.16 201 SER A C 1
ATOM 1665 O O . SER A 1 201 ? -38.895 -10.424 35.744 1.00 54.16 201 SER A O 1
ATOM 1667 N N . SER A 1 202 ? -37.473 -12.161 35.653 1.00 48.47 202 SER A N 1
ATOM 1668 C CA . SER A 1 202 ? -38.434 -13.038 34.997 1.00 48.47 202 SER A CA 1
ATOM 1669 C C . SER A 1 202 ? -39.657 -13.119 35.916 1.00 48.47 202 SER A C 1
ATOM 1671 O O . SER A 1 202 ? -39.483 -13.498 37.079 1.00 48.47 202 SER A O 1
ATOM 1673 N N . PRO A 1 203 ? -40.874 -12.779 35.449 1.00 51.62 203 PRO A N 1
ATOM 1674 C CA . PRO A 1 203 ? -42.079 -12.901 36.272 1.00 51.62 203 PRO A CA 1
ATOM 1675 C C . PRO A 1 203 ? -42.335 -14.365 36.658 1.00 51.62 203 PRO A C 1
ATOM 1677 O O . PRO A 1 203 ? -43.032 -14.657 37.625 1.00 51.62 203 PRO A O 1
ATOM 1680 N N . TYR A 1 204 ? -41.701 -15.289 35.938 1.00 50.62 204 TYR A N 1
ATOM 1681 C CA . TYR A 1 204 ? -41.618 -16.694 36.276 1.00 50.62 204 TYR A CA 1
ATOM 1682 C C . TYR A 1 204 ? -40.377 -16.927 37.140 1.00 50.62 204 TYR A C 1
ATOM 1684 O O . TYR A 1 204 ? -39.244 -16.872 36.641 1.00 50.62 204 TYR A O 1
ATOM 1692 N N . LYS A 1 205 ? -40.579 -17.222 38.431 1.00 51.81 205 LYS A N 1
ATOM 1693 C CA . LYS A 1 205 ? -39.551 -17.912 39.218 1.00 51.81 205 LYS A CA 1
ATOM 1694 C C . LYS A 1 205 ? -39.252 -19.218 38.492 1.00 51.81 205 LYS A C 1
ATOM 1696 O O . LYS A 1 205 ? -40.154 -20.015 38.258 1.00 51.81 205 LYS A O 1
ATOM 1701 N N . LYS A 1 206 ? -37.990 -19.426 38.122 1.00 56.44 206 LYS A N 1
ATOM 1702 C CA . LYS A 1 206 ? -37.534 -20.741 37.683 1.00 56.44 206 LYS A CA 1
ATOM 1703 C C . LYS A 1 206 ? -37.655 -21.650 38.905 1.00 56.44 206 LYS A C 1
ATOM 1705 O O . LYS A 1 206 ? -36.862 -21.526 39.837 1.00 56.44 206 LYS A O 1
ATOM 1710 N N . GLU A 1 207 ? -38.705 -22.462 38.954 1.00 54.50 207 GLU A N 1
ATOM 1711 C CA . GLU A 1 207 ? -38.815 -23.528 39.942 1.00 54.50 207 GLU A CA 1
ATOM 1712 C C . GLU A 1 207 ? -37.745 -24.551 39.597 1.00 54.50 207 GLU A C 1
ATOM 1714 O O . GLU A 1 207 ? -37.858 -25.324 38.649 1.00 54.50 207 GLU A O 1
ATOM 1719 N N . TYR A 1 208 ? -36.638 -24.468 40.322 1.00 59.59 208 TYR A N 1
ATOM 1720 C CA . TYR A 1 208 ? -35.641 -25.515 40.309 1.00 59.59 208 TYR A CA 1
ATOM 1721 C C . TYR A 1 208 ? -36.276 -26.726 40.978 1.00 59.59 208 TYR A C 1
ATOM 1723 O O . TYR A 1 208 ? -36.714 -26.636 42.127 1.00 59.59 208 TYR A O 1
ATOM 1731 N N . ASN A 1 209 ? -36.328 -27.850 40.266 1.00 76.00 209 ASN A N 1
ATOM 1732 C CA . ASN A 1 209 ? -36.624 -29.113 40.925 1.00 76.00 209 ASN A CA 1
ATOM 1733 C C . ASN A 1 209 ? -35.520 -29.407 41.966 1.00 76.00 209 ASN A C 1
ATOM 1735 O O . ASN A 1 209 ? -34.467 -28.758 41.998 1.00 76.00 209 ASN A O 1
ATOM 1739 N N . GLU A 1 210 ? -35.755 -30.374 42.849 1.00 78.00 210 GLU A N 1
ATOM 1740 C CA . GLU A 1 210 ? -34.812 -30.686 43.930 1.00 78.00 210 GLU A CA 1
ATOM 1741 C C . GLU A 1 210 ? -33.401 -31.007 43.414 1.00 78.00 210 GLU A C 1
ATOM 1743 O O . GLU A 1 210 ? -32.412 -30.634 44.048 1.00 78.00 210 GLU A O 1
ATOM 1748 N N . LEU A 1 211 ? -33.306 -31.626 42.232 1.00 73.69 211 LEU A N 1
ATOM 1749 C CA . LEU A 1 211 ? -32.042 -31.951 41.583 1.00 73.69 211 LEU A CA 1
ATOM 1750 C C . LEU A 1 211 ? -31.306 -30.688 41.114 1.00 73.69 211 LEU A C 1
ATOM 1752 O O . LEU A 1 211 ? -30.124 -30.526 41.408 1.00 73.69 211 LEU A O 1
ATOM 1756 N N . ASP A 1 212 ? -31.996 -29.754 40.463 1.00 75.31 212 ASP A N 1
ATOM 1757 C CA . ASP A 1 212 ? -31.420 -28.487 40.013 1.00 75.31 212 ASP A CA 1
ATOM 1758 C C . ASP A 1 212 ? -30.954 -27.629 41.200 1.00 75.31 212 ASP A C 1
ATOM 1760 O O . ASP A 1 212 ? -29.876 -27.028 41.168 1.00 75.31 212 ASP A O 1
ATOM 1764 N N . ALA A 1 213 ? -31.737 -27.606 42.284 1.00 80.50 213 ALA A N 1
ATOM 1765 C CA . ALA A 1 213 ? -31.375 -26.913 43.517 1.00 80.50 213 ALA A CA 1
ATOM 1766 C C . ALA A 1 213 ? -30.146 -27.551 44.187 1.00 80.50 213 ALA A C 1
ATOM 1768 O O . ALA A 1 213 ? -29.270 -26.838 44.690 1.00 80.50 213 ALA A O 1
ATOM 1769 N N . LEU A 1 214 ? -30.055 -28.884 44.174 1.00 81.56 214 LEU A N 1
ATOM 1770 C CA . LEU A 1 214 ? -28.904 -29.625 44.682 1.00 81.56 214 LEU A CA 1
ATOM 1771 C C . LEU A 1 214 ? -27.650 -29.359 43.839 1.00 81.56 214 LEU A C 1
ATOM 1773 O O . LEU A 1 214 ? -26.587 -29.090 44.405 1.00 81.56 214 LEU A O 1
ATOM 1777 N N . ILE A 1 215 ? -27.768 -29.370 42.508 1.00 80.12 215 ILE A N 1
ATOM 1778 C CA . ILE A 1 215 ? -26.670 -29.067 41.578 1.00 80.12 215 ILE A CA 1
ATOM 1779 C C . ILE A 1 215 ? -26.159 -27.644 41.818 1.00 80.12 215 ILE A C 1
ATOM 1781 O O . ILE A 1 215 ? -24.956 -27.447 41.997 1.00 80.12 215 ILE A O 1
ATOM 1785 N N . LEU A 1 216 ? -27.057 -26.658 41.910 1.00 80.88 216 LEU A N 1
ATOM 1786 C CA . LEU A 1 216 ? -26.699 -25.262 42.175 1.00 80.88 216 LEU A CA 1
ATOM 1787 C C . LEU A 1 216 ? -25.994 -25.084 43.523 1.00 80.88 216 LEU A C 1
ATOM 1789 O O . LEU A 1 216 ? -24.931 -24.465 43.573 1.00 80.88 216 LEU A O 1
ATOM 1793 N N . ARG A 1 217 ? -26.532 -25.663 44.606 1.00 83.50 217 ARG A N 1
ATOM 1794 C CA . ARG A 1 217 ? -25.888 -25.622 45.933 1.00 83.50 217 ARG A CA 1
ATOM 1795 C C . ARG A 1 217 ? -24.510 -26.279 45.914 1.00 83.50 217 ARG A C 1
ATOM 1797 O O . ARG A 1 217 ? -23.571 -25.761 46.517 1.00 83.50 217 ARG A O 1
ATOM 1804 N N . THR A 1 218 ? -24.378 -27.399 45.209 1.00 81.38 218 THR A N 1
ATOM 1805 C CA . THR A 1 218 ? -23.114 -28.135 45.101 1.00 81.38 218 THR A CA 1
ATOM 1806 C C . THR A 1 218 ? -22.076 -27.335 44.322 1.00 81.38 218 THR A C 1
ATOM 1808 O O . THR A 1 218 ? -20.940 -27.211 44.776 1.00 81.38 218 THR A O 1
ATOM 1811 N N . LEU A 1 219 ? -22.459 -26.719 43.201 1.00 81.38 219 LEU A N 1
ATOM 1812 C CA . LEU A 1 219 ? -21.574 -25.846 42.428 1.00 81.38 219 LEU A CA 1
ATOM 1813 C C . LEU A 1 219 ? -21.150 -24.615 43.236 1.00 81.38 219 LEU A C 1
ATOM 1815 O O . LEU A 1 219 ? -19.966 -24.292 43.269 1.00 81.38 219 LEU A O 1
ATOM 1819 N N . GLN A 1 220 ? -22.079 -23.965 43.944 1.00 82.56 220 GLN A N 1
ATOM 1820 C CA . GLN A 1 220 ? -21.769 -22.819 44.807 1.00 82.56 220 GLN A CA 1
ATOM 1821 C C . GLN A 1 220 ? -20.788 -23.185 45.925 1.00 82.56 220 GLN A C 1
ATOM 1823 O O . GLN A 1 220 ? -19.852 -22.433 46.197 1.00 82.56 220 GLN A O 1
ATOM 1828 N N . LYS A 1 221 ? -20.969 -24.353 46.554 1.00 86.12 221 LYS A N 1
ATOM 1829 C CA . LYS A 1 221 ? -20.052 -24.864 47.578 1.00 86.12 221 LYS A CA 1
ATOM 1830 C C . LYS A 1 221 ? -18.664 -25.145 46.997 1.00 86.12 221 LYS A C 1
ATOM 1832 O O . LYS A 1 221 ? -17.678 -24.724 47.590 1.00 86.12 221 LYS A O 1
ATOM 1837 N N . ARG A 1 222 ? -18.590 -25.788 45.828 1.00 83.19 222 ARG A N 1
ATOM 1838 C CA . ARG A 1 222 ? -17.324 -26.071 45.135 1.00 83.19 222 ARG A CA 1
ATOM 1839 C C . ARG A 1 222 ? -16.573 -24.795 44.772 1.00 83.19 222 ARG A C 1
ATOM 1841 O O . ARG A 1 222 ? -15.399 -24.682 45.093 1.00 83.19 222 ARG A O 1
ATOM 1848 N N . VAL A 1 223 ? -17.260 -23.798 44.208 1.00 83.19 223 VAL A N 1
ATOM 1849 C CA . VAL A 1 223 ? -16.669 -22.480 43.912 1.00 83.19 223 VAL A CA 1
ATOM 1850 C C . VAL A 1 223 ? -16.150 -21.812 45.187 1.00 83.19 223 VAL A C 1
ATOM 1852 O O . VAL A 1 223 ? -15.024 -21.327 45.204 1.00 83.19 223 VAL A O 1
ATOM 1855 N N . LYS A 1 224 ? -16.926 -21.837 46.280 1.00 87.75 224 LYS A N 1
ATOM 1856 C CA . LYS A 1 224 ? -16.504 -21.288 47.579 1.00 87.75 224 LYS A CA 1
ATOM 1857 C C . LYS A 1 224 ? -15.260 -21.989 48.142 1.00 87.75 224 LYS A C 1
ATOM 1859 O O . LYS A 1 224 ? -14.449 -21.346 48.800 1.00 87.75 224 LYS A O 1
ATOM 1864 N N . ASN A 1 225 ? -15.119 -23.283 47.877 1.00 86.12 225 ASN A N 1
ATOM 1865 C CA . ASN A 1 225 ? -14.009 -24.113 48.338 1.00 86.12 225 ASN A CA 1
ATOM 1866 C C . ASN A 1 225 ? -12.849 -24.212 47.328 1.00 86.12 225 ASN A C 1
ATOM 1868 O O . ASN A 1 225 ? -11.883 -24.921 47.594 1.00 86.12 225 ASN A O 1
ATOM 1872 N N . ASN A 1 226 ? -12.929 -23.517 46.188 1.00 86.31 226 ASN A N 1
ATOM 1873 C CA . ASN A 1 226 ? -11.956 -23.595 45.094 1.00 86.31 226 ASN A CA 1
ATOM 1874 C C . ASN A 1 226 ? -11.778 -25.019 44.508 1.00 86.31 226 ASN A C 1
ATOM 1876 O O . ASN A 1 226 ? -10.694 -25.401 44.070 1.00 86.31 226 ASN A O 1
ATOM 1880 N N . GLU A 1 227 ? -12.850 -25.814 44.511 1.00 85.44 227 GLU A N 1
ATOM 1881 C CA . GLU A 1 227 ? -12.904 -27.178 43.977 1.00 85.44 227 GLU A CA 1
ATOM 1882 C C . GLU A 1 227 ? -13.328 -27.189 42.488 1.00 85.44 227 GLU A C 1
ATOM 1884 O O . GLU A 1 227 ? -14.092 -26.317 42.056 1.00 85.44 227 GLU A O 1
ATOM 1889 N N . PRO A 1 228 ? -12.913 -28.195 41.688 1.00 79.19 228 PRO A N 1
ATOM 1890 C CA . PRO A 1 228 ? -13.319 -28.319 40.289 1.00 79.19 228 PRO A CA 1
ATOM 1891 C C . PRO A 1 228 ? -14.841 -28.416 40.112 1.00 79.19 228 PRO A C 1
ATOM 1893 O O . PRO A 1 228 ? -15.524 -29.237 40.732 1.00 79.19 228 PRO A O 1
ATOM 1896 N N . THR A 1 229 ? -15.386 -27.6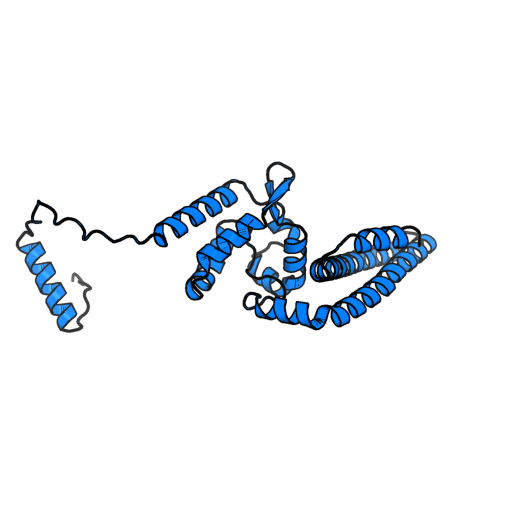03 39.207 1.00 77.62 229 THR A N 1
ATOM 1897 C CA . THR A 1 229 ? -16.819 -27.587 38.864 1.00 77.62 229 THR A CA 1
ATOM 1898 C C . THR A 1 229 ? -17.207 -28.656 37.841 1.00 77.62 229 THR A C 1
ATOM 1900 O O . THR A 1 229 ? -18.390 -28.812 37.539 1.00 77.62 229 THR A O 1
ATOM 1903 N N . THR A 1 230 ? -16.236 -29.421 37.336 1.00 73.81 230 THR A N 1
ATOM 1904 C CA . THR A 1 230 ? -16.454 -30.576 36.466 1.00 73.81 230 THR A CA 1
ATOM 1905 C C . THR A 1 230 ? -17.010 -31.761 37.259 1.00 73.81 230 THR A C 1
ATOM 1907 O O . THR A 1 230 ? -16.592 -32.060 38.382 1.00 73.81 230 THR A O 1
ATOM 1910 N N . TRP A 1 231 ? -18.000 -32.433 36.676 1.00 62.91 231 TRP A N 1
ATOM 1911 C CA . TRP A 1 231 ? -18.581 -33.658 37.215 1.00 62.91 231 TRP A CA 1
ATOM 1912 C C . TRP A 1 231 ? -18.060 -34.819 36.379 1.00 62.91 231 TRP A C 1
ATOM 1914 O O . TRP A 1 231 ? -18.481 -34.998 35.240 1.00 62.91 231 TRP A O 1
ATOM 1924 N N . ASN A 1 232 ? -17.128 -3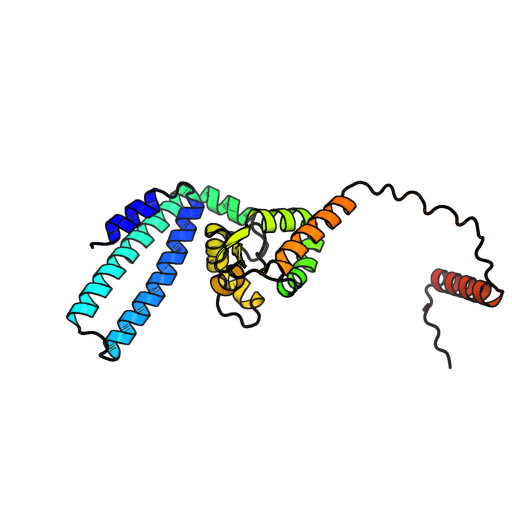5.590 36.934 1.00 55.88 232 ASN A N 1
ATOM 1925 C CA . ASN A 1 232 ? -16.778 -36.880 36.358 1.00 55.88 232 ASN A CA 1
ATOM 1926 C C . ASN A 1 232 ? -17.840 -37.867 36.840 1.00 55.88 232 ASN A C 1
ATOM 1928 O O . ASN A 1 232 ? -17.848 -38.237 38.014 1.00 55.88 232 ASN A O 1
ATOM 1932 N N . PHE A 1 233 ? -18.771 -38.230 35.962 1.00 43.72 233 PHE A N 1
ATOM 1933 C CA . PHE A 1 233 ? -19.605 -39.402 36.193 1.00 43.72 233 PHE A CA 1
ATOM 1934 C C . PHE A 1 233 ? -18.696 -40.624 36.034 1.00 43.72 233 PHE A C 1
ATOM 1936 O O . PHE A 1 233 ? -18.137 -40.827 34.956 1.00 43.72 233 PHE A O 1
ATOM 1943 N N . VAL A 1 234 ? -18.481 -41.352 37.130 1.00 39.38 234 VAL A N 1
ATOM 1944 C CA . VAL A 1 234 ? -17.923 -42.712 37.100 1.00 39.38 234 VAL A CA 1
ATOM 1945 C C . VAL A 1 234 ? -19.077 -43.674 36.880 1.00 39.38 234 VAL A C 1
ATOM 1947 O O . VAL A 1 234 ? -20.111 -43.475 37.559 1.00 39.38 234 VAL A O 1
#

Radius of gyration: 28.09 Å; Cα contacts (8 Å, |Δi|>4): 181; chains: 1; bounding box: 64×61×78 Å

Sequence (234 aa):
VKYLKEYKDFYSCIKDPLEKLDELQVELDGLEIASDQIFGNYQLGGIPEDEYKSLSKEINSFFEWGKDEISILESECADLIKKRKKKAWQGHDRLPFPVVWNRKSYNKVVPEINNKGRKSQWIEWLLKNLTEGEDDHWQYEDRVLNAAELDIAYYLNFLEGSFSVSSSCSRINNDFVDFLFTAQRVSELKRGETTKAERPSSPYKKEYNELDALILRTLQKRVKNNEPTTWNFV